Protein AF-A0A1D6MVD0-F1 (afdb_monomer)

pLDDT: mean 71.08, std 23.35, range [23.56, 97.19]

Foldseek 3Di:
DDDDDDDDDDDDDDDDDDDDPPPDPDDDDPPDPPDDPPPDDDDDDLPFDPLDPDFDDPVNVVQWFDPPDPPPADDDRDPPPPPPPVDDDDDDDDDPDCALVNLLVVLLVVLLPDDDPVQQQDFQFWDPPPHIATQGSVLLNQLQDRRHFRDLSLLQVLQLLLLVVVQVVCPPPDLQAAEATARQVLCVQCVPPDDPVPDDHHDPVVNVRRQDGHPPDDDHSLSHQWYWHWYDDPQWIKTWIDGNVDDIDITITNHSLVSSQCVNCPRPPDRRDDDGSNVSSSVSSLSRLPPPPGPSVVVPDPVSVVSSVVSVPHD

Mean predicted aligned error: 14.44 Å

Organism: Zea mays (NCBI:txid4577)

Secondary structure (DSSP, 8-state):
--------------------S------------S------PPP---------SS---HHHHHHHB-TT--TTS------S----TTT------SS-PPPHHHHHHHHHHHHHH---HHHHH-EEEEE-SSS-EEEEHHHHHHHH-TT-PPPHHHHHHHHHHHHHHHHHHGGGS-GGGPEEE--THHHHHTTTTS-GGG--PPPHHHHHHHHSPPTT----GGG-SEEEEEEEETTEEEEEEEETTTEEEEEEESSHHHHHHHHHHTTSSSPP----HHHHHHHHHHHHHH-TT-TTGGGS-HHHHHHHHHHHH--

Sequence (315 aa):
MNKRKGCLLYKYEKEVDTGSPSDVQILDSPTNPKKRKLLCAPDDSEVLMEDDDGPITQADLERWFVHDWNKGTPIKVSVDECINNFLMSGLSTKDMPVTKANLIDVLCDYIMAIQDNMTLQMTWVRSFNPFKIEISVKDLQNILRINLDMTLKCFDMAVRLLANKDSRMSKGEKIKDIKHYMDMHFWRMVGFGKLPKYHEDPTTEELAKTLDCWPSMNYYITGCKYVLMPWKLNECYTLFVIDHVGQTLFYRVNTNYLVLQAMVMWGNGRRMEFVRAKILRINFLIDLLSYEDNPCRYAIPANIQQRLINISTKE

Radius of gyration: 23.6 Å; Cα contacts (8 Å, |Δi|>4): 322; chains: 1; bounding box: 68×61×76 Å

Structure (mmCIF, N/CA/C/O backbone):
data_AF-A0A1D6MVD0-F1
#
_entry.id   AF-A0A1D6MVD0-F1
#
loop_
_atom_site.group_PDB
_atom_site.id
_atom_site.type_symbol
_atom_site.label_atom_id
_atom_site.label_alt_id
_atom_site.label_comp_id
_atom_site.label_asym_id
_atom_site.label_entity_id
_atom_site.label_seq_id
_atom_site.pdbx_PDB_ins_code
_atom_site.Cartn_x
_atom_site.Cartn_y
_atom_site.Cartn_z
_atom_site.occupancy
_atom_site.B_iso_or_equiv
_atom_site.auth_seq_id
_atom_site.auth_comp_id
_atom_site.auth_asym_id
_atom_site.auth_atom_id
_atom_site.pdbx_PDB_model_num
ATOM 1 N N . MET A 1 1 ? -44.431 29.857 19.385 1.00 29.80 1 MET A N 1
ATOM 2 C CA . MET A 1 1 ? -43.512 29.947 18.229 1.00 29.80 1 MET A CA 1
ATOM 3 C C . MET A 1 1 ? -42.219 30.637 18.650 1.00 29.80 1 MET A C 1
ATOM 5 O O . MET A 1 1 ? -42.284 31.672 19.291 1.00 29.80 1 MET A O 1
ATOM 9 N N . ASN A 1 2 ? -41.093 30.024 18.273 1.00 31.02 2 ASN A N 1
ATOM 10 C CA . ASN A 1 2 ? -39.707 30.515 18.193 1.00 31.02 2 ASN A CA 1
ATOM 11 C C . ASN A 1 2 ? -38.903 30.875 19.459 1.00 31.02 2 ASN A C 1
ATOM 13 O O . ASN A 1 2 ? -38.877 32.002 19.940 1.00 31.02 2 ASN A O 1
ATOM 17 N N . LYS A 1 3 ? -38.089 29.884 19.860 1.00 30.31 3 LYS A N 1
ATOM 18 C CA . LYS A 1 3 ? -36.801 30.015 20.554 1.00 30.31 3 LYS A CA 1
ATOM 19 C C . LYS A 1 3 ? -35.738 30.588 19.598 1.00 30.31 3 LYS A C 1
ATOM 21 O O . LYS A 1 3 ? -35.485 29.982 18.561 1.00 30.31 3 LYS A O 1
ATOM 26 N N . ARG A 1 4 ? -35.052 31.666 19.992 1.00 32.84 4 ARG A N 1
ATOM 27 C CA . ARG A 1 4 ? -33.649 31.967 19.632 1.00 32.84 4 ARG A CA 1
ATOM 28 C C . ARG A 1 4 ? -32.995 32.718 20.802 1.00 32.84 4 ARG A C 1
ATOM 30 O O . ARG A 1 4 ? -33.240 33.898 20.998 1.00 32.84 4 ARG A O 1
ATOM 37 N N . LYS A 1 5 ? -32.177 32.013 21.585 1.00 33.44 5 LYS A N 1
ATOM 38 C CA . LYS A 1 5 ? -31.068 32.559 22.388 1.00 33.44 5 LYS A CA 1
ATOM 39 C C . LYS A 1 5 ? -29.844 31.816 21.841 1.00 33.44 5 LYS A C 1
ATOM 41 O O . LYS A 1 5 ? -29.901 30.599 21.740 1.00 33.44 5 LYS A O 1
ATOM 46 N N . GLY A 1 6 ? -28.828 32.456 21.277 1.00 26.88 6 GLY A N 1
ATOM 47 C CA . GLY A 1 6 ? -28.101 33.596 21.820 1.00 26.88 6 GLY A CA 1
ATOM 48 C C . GLY A 1 6 ? -26.758 33.037 22.282 1.00 26.88 6 GLY A C 1
ATOM 49 O O . GLY A 1 6 ? -26.674 32.493 23.375 1.00 26.88 6 GLY A O 1
ATOM 50 N N . CYS A 1 7 ? -25.779 33.066 21.377 1.00 24.41 7 CYS A N 1
ATOM 51 C CA . CYS A 1 7 ? -24.401 32.627 21.583 1.00 24.41 7 CYS A CA 1
ATOM 52 C C . CYS A 1 7 ? -23.773 33.395 22.757 1.00 24.41 7 CYS A C 1
ATOM 54 O O . CYS A 1 7 ? -23.908 34.618 22.811 1.00 24.41 7 CYS A O 1
ATOM 56 N N . LEU A 1 8 ? -23.086 32.701 23.669 1.00 27.66 8 LEU A N 1
ATOM 57 C CA . LEU A 1 8 ? -22.295 33.322 24.731 1.00 27.66 8 LEU A CA 1
ATOM 58 C C . LEU A 1 8 ? -20.824 32.931 24.572 1.00 27.66 8 LEU A C 1
ATOM 60 O O . LEU A 1 8 ? -20.406 31.832 24.919 1.00 27.66 8 LEU A O 1
ATOM 64 N N . LEU A 1 9 ? -20.072 33.886 24.025 1.00 28.50 9 LEU A N 1
ATOM 65 C CA . LEU A 1 9 ? -18.629 34.053 24.165 1.00 28.50 9 LEU A CA 1
ATOM 66 C C . LEU A 1 9 ? -18.301 34.411 25.619 1.00 28.50 9 LEU A C 1
ATOM 68 O O . LEU A 1 9 ? -18.734 35.462 26.075 1.00 28.50 9 LEU A O 1
ATOM 72 N N . TYR A 1 10 ? -17.497 33.603 26.304 1.00 25.45 10 TYR A N 1
ATOM 73 C CA . TYR A 1 10 ? -16.760 33.969 27.523 1.00 25.45 10 TYR A CA 1
ATOM 74 C C . TYR A 1 10 ? -15.573 33.009 27.655 1.00 25.45 10 TYR A C 1
ATOM 76 O O . TYR A 1 10 ? -15.738 31.825 27.392 1.00 25.45 10 TYR A O 1
ATOM 84 N N . LYS A 1 11 ? -14.373 33.365 28.107 1.00 26.64 11 LYS A N 1
ATOM 85 C CA . LYS A 1 11 ? -13.559 34.590 28.178 1.00 26.64 11 LYS A CA 1
ATOM 86 C C . LYS A 1 11 ? -12.187 34.032 28.594 1.00 26.64 11 LYS A C 1
ATOM 88 O O . LYS A 1 11 ? -12.133 33.212 29.505 1.00 26.64 11 LYS A O 1
ATOM 93 N N . TYR A 1 12 ? -11.106 34.443 27.940 1.00 25.47 12 TYR A N 1
ATOM 94 C CA . TYR A 1 12 ? -9.756 34.199 28.449 1.00 25.47 12 TYR A CA 1
ATOM 95 C C . TYR A 1 12 ? -9.470 35.237 29.536 1.00 25.47 12 TYR A C 1
ATOM 97 O O . TYR A 1 12 ? -9.388 36.419 29.215 1.00 25.47 12 TYR A O 1
ATOM 105 N N . GLU A 1 13 ? -9.277 34.802 30.777 1.00 27.59 13 GLU A N 1
ATOM 106 C CA . GLU A 1 13 ? -8.482 35.525 31.772 1.00 27.59 13 GLU A CA 1
ATOM 107 C C . GLU A 1 13 ? -7.507 34.525 32.404 1.00 27.59 13 GLU A C 1
ATOM 109 O O . GLU A 1 13 ? -7.874 33.411 32.773 1.00 27.59 13 GLU A O 1
ATOM 114 N N . LYS A 1 14 ? -6.229 34.911 32.391 1.00 31.97 14 LYS A N 1
ATOM 115 C CA . LYS A 1 14 ? -5.096 34.188 32.966 1.00 31.97 14 LYS A CA 1
ATOM 116 C C . LYS A 1 14 ? -5.227 34.168 34.484 1.00 31.97 14 LYS A C 1
ATOM 118 O O . LYS A 1 14 ? -5.428 35.229 35.055 1.00 31.97 14 LYS A O 1
ATOM 123 N N . GLU A 1 15 ? -4.883 33.045 35.100 1.00 28.17 15 GLU A N 1
ATOM 124 C CA . GLU A 1 15 ? -3.928 33.043 36.208 1.00 28.17 15 GLU A CA 1
ATOM 125 C C . GLU A 1 15 ? -3.222 31.685 36.278 1.00 28.17 15 GLU A C 1
ATOM 127 O O . GLU A 1 15 ? -3.797 30.634 36.002 1.00 28.17 15 GLU A O 1
ATOM 132 N N . VAL A 1 16 ? -1.914 31.764 36.497 1.00 33.59 16 VAL A N 1
ATOM 133 C CA . VAL A 1 16 ? -0.969 30.656 36.554 1.00 33.59 16 VAL A CA 1
ATOM 134 C C . VAL A 1 16 ? -1.148 29.977 37.901 1.00 33.59 16 VAL A C 1
ATOM 136 O O . VAL A 1 16 ? -0.922 30.622 38.918 1.00 33.59 16 VAL A O 1
ATOM 139 N N . ASP A 1 17 ? -1.471 28.687 37.899 1.00 27.22 17 ASP A N 1
ATOM 140 C CA . ASP A 1 17 ? -1.159 27.832 39.035 1.00 27.22 17 ASP A CA 1
ATOM 141 C C . ASP A 1 17 ? -0.574 26.511 38.529 1.00 27.22 17 ASP A C 1
ATOM 143 O O . ASP A 1 17 ? -1.161 25.774 37.732 1.00 27.22 17 ASP A O 1
ATOM 147 N N . THR A 1 18 ? 0.669 26.280 38.923 1.00 41.28 18 THR A N 1
ATOM 148 C CA . THR A 1 18 ? 1.464 25.084 38.662 1.00 41.28 18 THR A CA 1
ATOM 149 C C . THR A 1 18 ? 0.867 23.900 39.423 1.00 41.28 18 THR A C 1
ATOM 151 O O . THR A 1 18 ? 1.204 23.670 40.581 1.00 41.28 18 THR A O 1
ATOM 154 N N . GLY A 1 19 ? -0.026 23.152 38.767 1.00 26.67 19 GLY A N 1
ATOM 155 C CA . GLY A 1 19 ? -0.637 21.920 39.273 1.00 26.67 19 GLY A CA 1
ATOM 156 C C . GLY A 1 19 ? -0.072 20.658 38.605 1.00 26.67 19 GLY A C 1
ATOM 157 O O . GLY A 1 19 ? 0.014 20.574 37.385 1.00 26.67 19 GLY A O 1
ATOM 158 N N . SER A 1 20 ? 0.329 19.701 39.440 1.00 30.06 20 SER A N 1
ATOM 159 C CA . SER A 1 20 ? 0.955 18.394 39.168 1.00 30.06 20 SER A CA 1
ATOM 160 C C . SER A 1 20 ? 0.318 17.546 38.034 1.00 30.06 20 SER A C 1
ATOM 162 O O . SER A 1 20 ? -0.902 17.556 37.890 1.00 30.06 20 SER A O 1
ATOM 164 N N . PRO A 1 21 ? 1.091 16.731 37.277 1.00 31.73 21 PRO A N 1
ATOM 165 C CA . PRO A 1 21 ? 0.606 15.911 36.152 1.00 31.73 21 PRO A CA 1
ATOM 166 C C . PRO A 1 21 ? -0.120 14.612 36.580 1.00 31.73 21 PRO A C 1
ATOM 168 O O . PRO A 1 21 ? 0.102 13.551 36.001 1.00 31.73 21 PRO A O 1
ATOM 171 N N . SER A 1 22 ? -0.971 14.666 37.608 1.00 33.22 22 SER A N 1
ATOM 172 C CA . SER A 1 22 ? -1.490 13.467 38.291 1.00 33.22 22 SER A CA 1
ATOM 173 C C . SER A 1 22 ? -2.890 12.994 37.870 1.00 33.22 22 SER A C 1
ATOM 175 O O . SER A 1 22 ? -3.317 11.946 38.342 1.00 33.22 22 SER A O 1
ATOM 177 N N . ASP A 1 23 ? -3.610 13.695 36.990 1.00 29.42 23 ASP A N 1
ATOM 178 C CA . ASP A 1 23 ? -5.049 13.434 36.779 1.00 29.42 23 ASP A CA 1
ATOM 179 C C . ASP A 1 23 ? -5.387 12.669 35.485 1.00 29.42 23 ASP A C 1
ATOM 181 O O . ASP A 1 23 ? -6.414 12.904 34.846 1.00 29.42 23 ASP A O 1
ATOM 185 N N . VAL A 1 24 ? -4.556 11.692 35.108 1.00 29.20 24 VAL A N 1
ATOM 186 C CA . VAL A 1 24 ? -4.979 10.615 34.197 1.00 29.20 24 VAL A CA 1
ATOM 187 C C . VAL A 1 24 ? -5.431 9.437 35.054 1.00 29.20 24 VAL A C 1
ATOM 189 O O . VAL A 1 24 ? -4.612 8.657 35.536 1.00 29.20 24 VAL A O 1
ATOM 192 N N . GLN A 1 25 ? -6.744 9.291 35.253 1.00 27.09 25 GLN A N 1
ATOM 193 C CA . GLN A 1 25 ? -7.298 8.057 35.813 1.00 27.09 25 GLN A CA 1
ATOM 194 C C . GLN A 1 25 ? -7.075 6.915 34.815 1.00 27.09 25 GLN A C 1
ATOM 196 O O . GLN A 1 25 ? -7.804 6.763 33.835 1.00 27.09 25 GLN A O 1
ATOM 201 N N . ILE A 1 26 ? -6.046 6.110 35.073 1.00 27.69 26 ILE A N 1
ATOM 202 C CA . ILE A 1 26 ? -5.892 4.779 34.493 1.00 27.69 26 ILE A CA 1
ATOM 203 C C . ILE A 1 26 ? -7.042 3.937 35.056 1.00 27.69 26 ILE A C 1
ATOM 205 O O . ILE A 1 26 ? -7.116 3.695 36.257 1.00 27.69 26 ILE A O 1
ATOM 209 N N . LEU A 1 27 ? -7.974 3.532 34.194 1.00 27.55 27 LEU A N 1
ATOM 210 C CA . LEU A 1 27 ? -8.988 2.540 34.542 1.00 27.55 27 LEU A CA 1
ATOM 211 C C . LEU A 1 27 ? -8.275 1.225 34.875 1.00 27.55 27 LEU A C 1
ATOM 213 O O . LEU A 1 27 ? -7.692 0.591 33.993 1.00 27.55 27 LEU A O 1
ATOM 217 N N . ASP A 1 28 ? -8.319 0.834 36.148 1.00 25.67 28 ASP A N 1
ATOM 218 C CA . ASP A 1 28 ? -7.776 -0.435 36.622 1.00 25.67 28 ASP A CA 1
ATOM 219 C C . ASP A 1 28 ? -8.354 -1.607 35.817 1.00 25.67 28 ASP A C 1
ATOM 221 O O . ASP A 1 28 ? -9.566 -1.757 35.628 1.00 25.67 28 ASP A O 1
ATOM 225 N N . SER A 1 29 ? -7.450 -2.458 35.335 1.00 29.30 29 SER A N 1
ATOM 226 C CA . SER A 1 29 ? -7.795 -3.687 34.625 1.00 29.30 29 SER A CA 1
ATOM 227 C C . SER A 1 29 ? -8.604 -4.616 35.542 1.00 29.30 29 SER A C 1
ATOM 229 O O . SER A 1 29 ? -8.197 -4.833 36.683 1.00 29.30 29 SER A O 1
ATOM 231 N N . PRO A 1 30 ? -9.712 -5.232 35.089 1.00 30.69 30 PRO A N 1
ATOM 232 C CA . PRO A 1 30 ? -10.468 -6.147 35.935 1.00 30.69 30 PRO A CA 1
ATOM 233 C C . PRO A 1 30 ? -9.636 -7.396 36.281 1.00 30.69 30 PRO A C 1
ATOM 235 O O . PRO A 1 30 ? -9.306 -8.218 35.424 1.00 30.69 30 PRO A O 1
ATOM 238 N N . THR A 1 31 ? -9.333 -7.536 37.572 1.00 34.09 31 THR A N 1
ATOM 239 C CA . THR A 1 31 ? -8.527 -8.578 38.233 1.00 34.09 31 THR A CA 1
ATOM 240 C C . THR A 1 31 ? -9.192 -9.960 38.239 1.00 34.09 31 THR A C 1
ATOM 242 O O . THR A 1 31 ? -9.443 -10.538 39.296 1.00 34.09 31 THR A O 1
ATOM 245 N N . ASN A 1 32 ? -9.500 -10.542 37.076 1.00 29.77 32 ASN A N 1
ATOM 246 C CA . ASN A 1 32 ? -9.991 -11.923 37.035 1.00 29.77 32 ASN A CA 1
ATOM 247 C C . ASN A 1 32 ? -9.306 -12.769 35.943 1.00 29.77 32 ASN A C 1
ATOM 249 O O . ASN A 1 32 ? -9.728 -12.751 34.786 1.00 29.77 32 ASN A O 1
ATOM 253 N N . PRO A 1 33 ? -8.269 -13.563 36.282 1.00 33.28 33 PRO A N 1
ATOM 254 C CA . PRO A 1 33 ? -7.468 -14.316 35.312 1.00 33.28 33 PRO A CA 1
ATOM 255 C C . PRO A 1 33 ? -8.128 -15.628 34.843 1.00 33.28 33 PRO A C 1
ATOM 257 O O . PRO A 1 33 ? -7.471 -16.490 34.263 1.00 33.28 33 PRO A O 1
ATOM 260 N N . LYS A 1 34 ? -9.433 -15.825 35.065 1.00 34.31 34 LYS A N 1
ATOM 261 C CA . LYS A 1 34 ? -10.142 -17.061 34.701 1.00 34.31 34 LYS A CA 1
ATOM 262 C C . LYS A 1 34 ? -11.285 -16.783 33.729 1.00 34.31 34 LYS A C 1
ATOM 264 O O . LYS A 1 34 ? -12.432 -16.716 34.152 1.00 34.31 34 LYS A O 1
ATOM 269 N N . LYS A 1 35 ? -10.947 -16.643 32.438 1.00 34.72 35 LYS A N 1
ATOM 270 C CA . LYS A 1 35 ? -11.730 -17.031 31.231 1.00 34.72 35 LYS A CA 1
ATOM 271 C C . LYS A 1 35 ? -11.255 -16.258 29.986 1.00 34.72 35 LYS A C 1
ATOM 273 O O . LYS A 1 35 ? -11.984 -15.459 29.416 1.00 34.72 35 LYS A O 1
ATOM 278 N N . ARG A 1 36 ? -10.048 -16.552 29.505 1.00 30.81 36 ARG A N 1
ATOM 279 C CA . ARG A 1 36 ? -9.728 -16.472 28.069 1.00 30.81 36 ARG A CA 1
ATOM 280 C C . ARG A 1 36 ? -8.873 -17.681 27.720 1.00 30.81 36 ARG A C 1
ATOM 282 O O . ARG A 1 36 ? -7.652 -17.618 27.701 1.00 30.81 36 ARG A O 1
ATOM 289 N N . LYS A 1 37 ? -9.533 -18.819 27.493 1.00 25.66 37 LYS A N 1
ATOM 290 C CA . LYS A 1 37 ? -8.936 -19.877 26.677 1.00 25.66 37 LYS A CA 1
ATOM 291 C C . LYS A 1 37 ? -8.982 -19.339 25.248 1.00 25.66 37 LYS A C 1
ATOM 293 O O . LYS A 1 37 ? -10.026 -19.405 24.608 1.00 25.66 37 LYS A O 1
ATOM 298 N N . LEU A 1 38 ? -7.894 -18.713 24.803 1.00 28.34 38 LEU A N 1
ATOM 299 C CA . LEU A 1 38 ? -7.651 -18.522 23.380 1.00 28.34 38 LEU A CA 1
ATOM 300 C C . LEU A 1 38 ? -7.488 -19.940 22.823 1.00 28.34 38 LEU A C 1
ATOM 302 O O . LEU A 1 38 ? -6.537 -20.636 23.174 1.00 28.34 38 LEU A O 1
ATOM 306 N N . LEU A 1 39 ? -8.488 -20.425 22.091 1.00 23.56 39 LEU A N 1
ATOM 307 C CA . LEU A 1 39 ? -8.375 -21.688 21.373 1.00 23.56 39 LEU A CA 1
ATOM 308 C C . LEU A 1 39 ? -7.327 -21.471 20.280 1.00 23.56 39 LEU A C 1
ATOM 310 O O . LEU A 1 39 ? -7.611 -20.849 19.261 1.00 23.56 39 LEU A O 1
ATOM 314 N N . CYS A 1 40 ? -6.103 -21.936 20.527 1.00 26.89 40 CYS A N 1
ATOM 315 C CA . CYS A 1 40 ? -5.132 -22.160 19.468 1.00 26.89 40 CYS A CA 1
ATOM 316 C C . CYS A 1 40 ? -5.733 -23.208 18.524 1.00 26.89 40 CYS A C 1
ATOM 318 O O . CYS A 1 40 ? -5.904 -24.363 18.918 1.00 26.89 40 CYS A O 1
ATOM 320 N N . ALA A 1 41 ? -6.103 -22.793 17.314 1.00 26.19 41 ALA A N 1
ATOM 321 C CA . ALA A 1 41 ? -6.272 -23.725 16.208 1.00 26.19 41 ALA A CA 1
ATOM 322 C C . ALA A 1 41 ? -4.871 -24.160 15.728 1.00 26.19 41 ALA A C 1
ATOM 324 O O . ALA A 1 41 ? -3.948 -23.345 15.827 1.00 26.19 41 ALA A O 1
ATOM 325 N N . PRO A 1 42 ? -4.679 -25.411 15.274 1.00 29.30 42 PRO A N 1
ATOM 326 C CA . PRO A 1 42 ? -3.380 -25.877 14.805 1.00 29.30 42 PRO A CA 1
ATOM 327 C C . PRO A 1 42 ? -2.958 -25.159 13.520 1.00 29.30 42 PRO A C 1
ATOM 329 O O . PRO A 1 42 ? -3.799 -24.844 12.678 1.00 29.30 42 PRO A O 1
ATOM 332 N N . ASP A 1 43 ? -1.649 -24.937 13.435 1.00 39.75 43 ASP A N 1
ATOM 333 C CA . ASP A 1 43 ? -0.882 -24.513 12.265 1.00 39.75 43 ASP A CA 1
ATOM 334 C C . ASP A 1 43 ? -0.984 -25.525 11.107 1.00 39.75 43 ASP A C 1
ATOM 336 O O . ASP A 1 43 ? -1.380 -26.673 11.313 1.00 39.75 43 ASP A O 1
ATOM 340 N N . ASP A 1 44 ? -0.550 -25.075 9.928 1.00 30.50 44 ASP A N 1
ATOM 341 C CA . ASP A 1 44 ? -0.363 -25.814 8.666 1.00 30.50 44 ASP A CA 1
ATOM 342 C C . ASP A 1 44 ? -1.518 -25.726 7.656 1.00 30.50 44 ASP A C 1
ATOM 344 O O . ASP A 1 44 ? -2.066 -26.716 7.169 1.00 30.50 44 ASP A O 1
ATOM 348 N N . SER A 1 45 ? -1.818 -24.503 7.223 1.00 32.16 45 SER A N 1
ATOM 349 C CA . SER A 1 45 ? -2.225 -24.296 5.834 1.00 32.16 45 SER A CA 1
ATOM 350 C C . SER A 1 45 ? -1.515 -23.062 5.295 1.00 32.16 45 SER A C 1
ATOM 352 O O . SER A 1 45 ? -2.003 -21.941 5.435 1.00 32.16 45 SER A O 1
ATOM 354 N N . GLU A 1 46 ? -0.346 -23.258 4.688 1.00 35.03 46 GLU A N 1
ATOM 355 C CA . GLU A 1 46 ? 0.200 -22.274 3.759 1.00 35.03 46 GLU A CA 1
ATOM 356 C C . GLU A 1 46 ? -0.780 -22.222 2.576 1.00 35.03 46 GLU A C 1
ATOM 358 O O . GLU A 1 46 ? -0.752 -23.057 1.671 1.00 35.03 46 GLU A O 1
ATOM 363 N N . VAL A 1 47 ? -1.765 -21.320 2.654 1.00 38.41 47 VAL A N 1
ATOM 364 C CA . VAL A 1 47 ? -2.769 -21.141 1.602 1.00 38.41 47 VAL A CA 1
ATOM 365 C C . VAL A 1 47 ? -2.075 -20.425 0.451 1.00 38.41 47 VAL A C 1
ATOM 367 O O . VAL A 1 47 ? -2.066 -19.199 0.364 1.00 38.41 47 VAL A O 1
ATOM 370 N N . LEU A 1 48 ? -1.445 -21.210 -0.420 1.00 38.03 48 LEU A N 1
ATOM 371 C CA . LEU A 1 48 ? -0.910 -20.724 -1.680 1.00 38.03 48 LEU A CA 1
ATOM 372 C C . LEU A 1 48 ? -2.073 -20.200 -2.522 1.00 38.03 48 LEU A C 1
ATOM 374 O O . LEU A 1 48 ? -3.010 -20.922 -2.867 1.00 38.03 48 LEU A O 1
ATOM 378 N N . MET A 1 49 ? -2.015 -18.910 -2.823 1.00 47.50 49 MET A N 1
ATOM 379 C CA . MET A 1 49 ? -2.937 -18.272 -3.742 1.00 47.50 49 MET A CA 1
ATOM 380 C C . MET A 1 49 ? -2.620 -18.745 -5.161 1.00 47.50 49 MET A C 1
ATOM 382 O O . MET A 1 49 ? -1.667 -18.270 -5.772 1.00 47.50 49 MET A O 1
ATOM 386 N N . GLU A 1 50 ? -3.423 -19.657 -5.702 1.00 49.00 50 GLU A N 1
ATOM 387 C CA . GLU A 1 50 ? -3.500 -19.835 -7.151 1.00 49.00 50 GLU A CA 1
ATOM 388 C C . GLU A 1 50 ? -4.262 -18.634 -7.718 1.00 49.00 50 GLU A C 1
ATOM 390 O O . GLU A 1 50 ? -5.490 -18.562 -7.671 1.00 49.00 50 GLU A O 1
ATOM 395 N N . ASP A 1 51 ? -3.520 -17.629 -8.180 1.00 56.38 51 ASP A N 1
ATOM 396 C CA . ASP A 1 51 ? -4.087 -16.468 -8.862 1.00 56.38 51 ASP A CA 1
ATOM 397 C C . ASP A 1 51 ? -4.391 -16.841 -10.320 1.00 56.38 51 ASP A C 1
ATOM 399 O O . ASP A 1 51 ? -3.666 -16.465 -11.240 1.00 56.38 51 ASP A O 1
ATOM 403 N N . ASP A 1 52 ? -5.416 -17.677 -10.508 1.00 61.12 52 ASP A N 1
ATOM 404 C CA . ASP A 1 52 ? -5.962 -17.997 -11.830 1.00 61.12 52 ASP A CA 1
ATOM 405 C C . ASP A 1 52 ? -6.578 -16.734 -12.455 1.00 61.12 52 ASP A C 1
ATOM 407 O O . ASP A 1 52 ? -7.168 -15.919 -11.752 1.00 61.12 52 ASP A O 1
ATOM 411 N N . ASP A 1 53 ? -6.474 -16.558 -13.771 1.00 63.44 53 ASP A N 1
ATOM 412 C CA . ASP A 1 53 ? -7.023 -15.397 -14.485 1.00 63.44 53 ASP A CA 1
ATOM 413 C C . ASP A 1 53 ? -8.570 -15.475 -14.641 1.00 63.44 53 ASP A C 1
ATOM 415 O O . ASP A 1 53 ? -9.188 -14.575 -15.209 1.00 63.44 53 ASP A O 1
ATOM 419 N N . GLY A 1 54 ? -9.219 -16.531 -14.125 1.00 67.06 54 GLY A N 1
ATOM 420 C CA . GLY A 1 54 ? -10.674 -16.747 -14.171 1.00 67.06 54 GLY A CA 1
ATOM 421 C C . GLY A 1 54 ? -11.521 -15.799 -13.294 1.00 67.06 54 GLY A C 1
ATOM 422 O O . GLY A 1 54 ? -10.996 -14.947 -12.579 1.00 67.06 54 GLY A O 1
ATOM 423 N N . PRO A 1 55 ? -12.861 -15.916 -13.277 1.00 71.81 55 PRO A N 1
ATOM 424 C CA . PRO A 1 55 ? -13.719 -15.115 -12.394 1.00 71.81 55 PRO A CA 1
ATOM 425 C C . PRO A 1 55 ? -13.516 -15.477 -10.914 1.00 71.81 55 PRO A C 1
ATOM 427 O O . PRO A 1 55 ? -13.189 -16.619 -10.597 1.00 71.81 55 PRO A O 1
ATOM 430 N N . ILE A 1 56 ? -13.712 -14.517 -10.002 1.00 76.19 56 ILE A N 1
ATOM 431 C CA . ILE A 1 56 ? -13.693 -14.790 -8.554 1.00 76.19 56 ILE A CA 1
ATOM 432 C C . ILE A 1 56 ? -14.877 -15.695 -8.225 1.00 76.19 56 ILE A C 1
ATOM 434 O O . ILE A 1 56 ? -16.008 -15.415 -8.613 1.00 76.19 56 ILE A O 1
ATOM 438 N N . THR A 1 57 ? -14.623 -16.774 -7.500 1.00 78.62 57 THR A N 1
ATOM 439 C CA . THR A 1 57 ? -15.624 -17.769 -7.116 1.00 78.62 57 THR A CA 1
ATOM 440 C C . THR A 1 57 ? -16.007 -17.642 -5.640 1.00 78.62 57 THR A C 1
ATOM 442 O O . THR A 1 57 ? -15.334 -16.989 -4.843 1.00 78.62 57 THR A O 1
ATOM 445 N N . GLN A 1 58 ? -17.093 -18.304 -5.232 1.00 72.00 58 GLN A N 1
ATOM 446 C CA . GLN A 1 58 ? -17.467 -18.397 -3.815 1.00 72.00 58 GLN A CA 1
ATOM 447 C C . GLN A 1 58 ? -16.386 -19.108 -2.976 1.00 72.00 58 GLN A C 1
ATOM 449 O O . GLN A 1 58 ? -16.165 -18.735 -1.826 1.00 72.00 58 GLN A O 1
ATOM 454 N N . ALA A 1 59 ? -15.681 -20.083 -3.559 1.00 77.31 59 ALA A N 1
ATOM 455 C CA . ALA A 1 59 ? -14.576 -20.775 -2.901 1.00 77.31 59 ALA A CA 1
ATOM 456 C C . ALA A 1 59 ? -13.388 -19.835 -2.636 1.00 77.31 59 ALA A C 1
ATOM 458 O O . ALA A 1 59 ? -12.747 -19.943 -1.592 1.00 77.31 59 ALA A O 1
ATOM 459 N N . ASP A 1 60 ? -13.131 -18.877 -3.533 1.00 76.94 60 ASP A N 1
ATOM 460 C CA . ASP A 1 60 ? -12.109 -17.848 -3.315 1.00 76.94 60 ASP A CA 1
ATOM 461 C C . ASP A 1 60 ? -12.460 -16.976 -2.108 1.00 76.94 60 ASP A C 1
ATOM 463 O O . ASP A 1 60 ? -11.612 -16.739 -1.252 1.00 76.94 60 ASP A O 1
ATOM 467 N N . LEU A 1 61 ? -13.728 -16.570 -1.969 1.00 74.69 61 LEU A N 1
ATOM 468 C CA . LEU A 1 61 ? -14.181 -15.808 -0.801 1.00 74.69 61 LEU A CA 1
ATOM 469 C C . LEU A 1 61 ? -14.019 -16.601 0.503 1.00 74.69 61 LEU A C 1
ATOM 471 O O . LEU A 1 61 ? -13.534 -16.062 1.495 1.00 74.69 61 LEU A O 1
ATOM 475 N N . GLU A 1 62 ? -14.388 -17.880 0.516 1.00 74.88 62 GLU A N 1
ATOM 476 C CA . GLU A 1 62 ? -14.218 -18.743 1.694 1.00 74.88 62 GLU A CA 1
ATOM 477 C C . GLU A 1 62 ? -12.743 -18.952 2.058 1.00 74.88 62 GLU A C 1
ATOM 479 O O . GLU A 1 62 ? -12.411 -19.034 3.239 1.00 74.88 62 GLU A O 1
ATOM 484 N N . ARG A 1 63 ? -11.842 -18.965 1.067 1.00 76.56 63 ARG A N 1
ATOM 485 C CA . ARG A 1 63 ? -10.388 -18.960 1.289 1.00 76.56 63 ARG A CA 1
ATOM 486 C C . ARG A 1 63 ? -9.859 -17.609 1.756 1.00 76.56 63 ARG A C 1
ATOM 488 O O . ARG A 1 63 ? -8.810 -17.568 2.386 1.00 76.56 63 ARG A O 1
ATOM 495 N N . TRP A 1 64 ? -10.514 -16.503 1.424 1.00 78.56 64 TRP A N 1
ATOM 496 C CA . TRP A 1 64 ? -10.047 -15.155 1.759 1.00 78.56 64 TRP A CA 1
ATOM 497 C C . TRP A 1 64 ? -10.421 -14.715 3.167 1.00 78.56 64 TRP A C 1
ATOM 499 O O . TRP A 1 64 ? -9.631 -14.019 3.808 1.00 78.56 64 TRP A O 1
ATOM 509 N N . PHE A 1 65 ? -11.602 -15.111 3.643 1.00 76.88 65 PHE A N 1
ATOM 510 C CA . PHE A 1 65 ? -12.147 -14.695 4.932 1.00 76.88 65 PHE A CA 1
ATOM 511 C C . PHE A 1 65 ? -12.039 -15.805 5.976 1.00 76.88 65 PHE A C 1
ATOM 513 O O . PHE A 1 65 ? -12.529 -16.914 5.785 1.00 76.88 65 PHE A O 1
ATOM 520 N N . VAL A 1 66 ? -11.456 -15.485 7.133 1.00 72.00 66 VAL A N 1
ATOM 521 C CA . VAL A 1 66 ? -11.405 -16.423 8.264 1.00 72.00 66 VAL A CA 1
ATOM 522 C C . VAL A 1 66 ? -12.777 -16.473 8.948 1.00 72.00 66 VAL A C 1
ATOM 524 O O . VAL A 1 66 ? -13.434 -15.443 9.085 1.00 72.00 66 VAL A O 1
ATOM 527 N N . HIS A 1 67 ? -13.198 -17.662 9.402 1.00 53.84 67 HIS A N 1
ATOM 528 C CA . HIS A 1 67 ? -14.550 -18.021 9.876 1.00 53.84 67 HIS A CA 1
ATOM 529 C C . HIS A 1 67 ? -15.215 -17.135 10.964 1.00 53.84 67 HIS A C 1
ATOM 531 O O . HIS A 1 67 ? -16.387 -17.351 11.268 1.00 53.84 67 HIS A O 1
ATOM 537 N N . ASP A 1 68 ? -14.540 -16.112 11.498 1.00 50.91 68 ASP A N 1
ATOM 538 C CA . ASP A 1 68 ? -15.073 -15.141 12.474 1.00 50.91 68 ASP A CA 1
ATOM 539 C C . ASP A 1 68 ? -15.781 -13.927 11.830 1.00 50.91 68 ASP A C 1
ATOM 541 O O . ASP A 1 68 ? -15.988 -12.891 12.465 1.00 50.91 68 ASP A O 1
ATOM 545 N N . TRP A 1 69 ? -16.172 -14.026 10.557 1.00 51.72 69 TRP A N 1
ATOM 546 C CA . TRP A 1 69 ? -16.941 -12.981 9.882 1.00 51.72 69 TRP A CA 1
ATOM 547 C C . TRP A 1 69 ? -18.314 -12.756 10.539 1.00 51.72 69 TRP A C 1
ATOM 549 O O . TRP A 1 69 ? -19.142 -13.669 10.627 1.00 51.72 69 TRP A O 1
ATOM 559 N N . ASN A 1 70 ? -18.614 -11.507 10.914 1.00 44.66 70 ASN A N 1
ATOM 560 C CA . ASN A 1 70 ? -19.972 -11.100 11.274 1.00 44.66 70 ASN A CA 1
ATOM 561 C C . ASN A 1 70 ? -20.881 -11.222 10.038 1.00 44.66 70 ASN A C 1
ATOM 563 O O . ASN A 1 70 ? -20.896 -10.348 9.175 1.00 44.66 70 ASN A O 1
ATOM 567 N N . LYS A 1 71 ? -21.689 -12.291 9.983 1.00 44.41 71 LYS A N 1
ATOM 568 C CA . LYS A 1 71 ? -22.637 -12.663 8.904 1.00 44.41 71 LYS A CA 1
ATOM 569 C C . LYS A 1 71 ? -23.695 -11.603 8.522 1.00 44.41 71 LYS A C 1
ATOM 571 O O . LYS A 1 71 ? -24.586 -11.897 7.732 1.00 44.41 71 LYS A O 1
ATOM 576 N N . GLY A 1 72 ? -23.635 -10.391 9.075 1.00 41.56 72 GLY A N 1
ATOM 577 C CA . GLY A 1 72 ? -24.601 -9.313 8.848 1.00 41.56 72 GLY A CA 1
ATOM 578 C C . GLY A 1 72 ? -24.403 -8.514 7.554 1.00 41.56 72 GLY A C 1
ATOM 579 O O . GLY A 1 72 ? -25.342 -7.850 7.123 1.00 41.56 72 GLY A O 1
ATOM 580 N N . THR A 1 73 ? -23.231 -8.582 6.913 1.00 46.72 73 THR A N 1
ATOM 581 C CA . THR A 1 73 ? -22.955 -7.831 5.674 1.00 46.72 73 THR A CA 1
ATOM 582 C C . THR A 1 73 ? -23.017 -8.768 4.459 1.00 46.72 73 THR A C 1
ATOM 584 O O . THR A 1 73 ? -22.185 -9.674 4.367 1.00 46.72 73 THR A O 1
ATOM 587 N N . PRO A 1 74 ? -23.966 -8.595 3.516 1.00 37.53 74 PRO A N 1
ATOM 588 C CA . PRO A 1 74 ? -24.073 -9.467 2.347 1.00 37.53 74 PRO A CA 1
ATOM 589 C C . PRO A 1 74 ? -22.921 -9.214 1.362 1.00 37.53 74 PRO A C 1
ATOM 591 O O . PRO A 1 74 ? -22.900 -8.185 0.683 1.00 37.53 74 PRO A O 1
ATOM 594 N N . ILE A 1 75 ? -21.986 -10.162 1.264 1.00 45.56 75 ILE A N 1
ATOM 595 C CA . ILE A 1 75 ? -21.017 -10.253 0.163 1.00 45.56 75 ILE A CA 1
ATOM 596 C C . ILE A 1 75 ? -21.718 -10.973 -0.996 1.00 45.56 75 ILE A C 1
ATOM 598 O O . ILE A 1 75 ? -22.361 -12.001 -0.786 1.00 45.56 75 ILE A O 1
ATOM 602 N N . LYS A 1 76 ? -21.628 -10.440 -2.216 1.00 44.44 76 LYS A N 1
ATOM 603 C CA . LYS A 1 76 ? -22.066 -11.139 -3.430 1.00 44.44 76 LYS A CA 1
ATOM 604 C C . LYS A 1 76 ? -20.890 -11.193 -4.396 1.00 44.44 76 LYS A C 1
ATOM 606 O O . LYS A 1 76 ? -20.258 -10.170 -4.634 1.00 44.44 76 LYS A O 1
ATOM 611 N N . VAL A 1 77 ? -20.626 -12.377 -4.937 1.00 37.06 77 VAL A N 1
ATOM 612 C CA . VAL A 1 77 ? -19.708 -12.576 -6.060 1.00 37.06 77 VAL A CA 1
ATOM 613 C C . VAL A 1 77 ? -20.341 -11.929 -7.292 1.00 37.06 77 VAL A C 1
ATOM 615 O O . VAL A 1 77 ? -21.461 -12.290 -7.665 1.00 37.06 77 VAL A O 1
ATOM 618 N N . SER A 1 78 ? -19.664 -10.951 -7.894 1.00 38.62 78 SER A N 1
ATOM 619 C CA . SER A 1 78 ? -20.046 -10.456 -9.216 1.00 38.62 78 SER A CA 1
ATOM 620 C C . SER A 1 78 ? -19.685 -11.521 -10.246 1.00 38.62 78 SER A C 1
ATOM 622 O O . SER A 1 78 ? -18.513 -11.850 -10.402 1.00 38.62 78 SER A O 1
ATOM 624 N N . VAL A 1 79 ? -20.697 -12.067 -10.919 1.00 35.66 79 VAL A N 1
ATOM 625 C CA . VAL A 1 79 ? -20.532 -12.913 -12.116 1.00 35.66 79 VAL A CA 1
ATOM 626 C C . VAL A 1 79 ? -20.516 -12.046 -13.383 1.00 35.66 79 VAL A C 1
ATOM 628 O O . VAL A 1 79 ? -20.238 -12.545 -14.468 1.00 35.66 79 VAL A O 1
ATOM 631 N N . ASP A 1 80 ? -20.770 -10.741 -13.248 1.00 32.12 80 ASP A N 1
ATOM 632 C CA . ASP A 1 80 ? -20.560 -9.802 -14.338 1.00 32.12 80 ASP A CA 1
ATOM 633 C C . ASP A 1 80 ? -19.061 -9.550 -14.461 1.00 32.12 80 ASP A C 1
ATOM 635 O O . ASP A 1 80 ? -18.409 -9.073 -13.525 1.00 32.12 80 ASP A O 1
ATOM 639 N N . GLU A 1 81 ? -18.546 -9.930 -15.630 1.00 40.69 81 GLU A N 1
ATOM 640 C CA . GLU A 1 81 ? -17.340 -9.416 -16.265 1.00 40.69 81 GLU A CA 1
ATOM 641 C C . GLU A 1 81 ? -17.138 -7.978 -15.787 1.00 40.69 81 GLU A C 1
ATOM 643 O O . GLU A 1 81 ? -17.938 -7.102 -16.113 1.00 40.69 81 GLU A O 1
ATOM 648 N N . CYS A 1 82 ? -16.174 -7.770 -14.880 1.00 34.38 82 CYS A N 1
ATOM 649 C CA . CYS A 1 82 ? -16.019 -6.497 -14.194 1.00 34.38 82 CYS A CA 1
ATOM 650 C C . CYS A 1 82 ? -15.720 -5.449 -15.259 1.00 34.38 82 CYS A C 1
ATOM 652 O O . CYS A 1 82 ? -14.594 -5.326 -15.747 1.00 34.38 82 CYS A O 1
ATOM 654 N N . ILE A 1 83 ? -16.767 -4.734 -15.667 1.00 32.41 83 ILE A N 1
ATOM 655 C CA . ILE A 1 83 ? -16.651 -3.597 -16.548 1.00 32.41 83 ILE A CA 1
ATOM 656 C C . ILE A 1 83 ? -15.775 -2.624 -15.774 1.00 32.41 83 ILE A C 1
ATOM 658 O O . ILE A 1 83 ? -16.189 -2.048 -14.767 1.00 32.41 83 ILE A O 1
ATOM 662 N N . ASN A 1 84 ? -14.538 -2.503 -16.253 1.00 37.94 84 ASN A N 1
ATOM 663 C CA . ASN A 1 84 ? -13.534 -1.517 -15.894 1.00 37.94 84 ASN A CA 1
ATOM 664 C C . ASN A 1 84 ? -14.100 -0.098 -16.069 1.00 37.94 84 ASN A C 1
ATOM 666 O O . ASN A 1 84 ? -13.701 0.647 -16.961 1.00 37.94 84 ASN A O 1
ATOM 670 N N . ASN A 1 85 ? -15.006 0.316 -15.187 1.00 34.03 85 ASN A N 1
ATOM 671 C CA . ASN A 1 85 ? -15.610 1.646 -15.189 1.00 34.03 85 ASN A CA 1
ATOM 672 C C . ASN A 1 85 ? -14.672 2.722 -14.618 1.00 34.03 85 ASN A C 1
ATOM 674 O O . ASN A 1 85 ? -15.106 3.839 -14.348 1.00 34.03 85 ASN A O 1
ATOM 678 N N . PHE A 1 86 ? -13.381 2.412 -14.465 1.00 36.47 86 PHE A N 1
ATOM 679 C CA . PHE A 1 86 ? -12.341 3.426 -14.320 1.00 36.47 86 PHE A CA 1
ATOM 680 C C . PHE A 1 86 ? -11.462 3.581 -15.573 1.00 36.47 86 PHE A C 1
ATOM 682 O O . PHE A 1 86 ? -10.693 4.533 -15.613 1.00 36.47 86 PHE A O 1
ATOM 689 N N . LEU A 1 87 ? -11.561 2.714 -16.599 1.00 36.12 87 LEU A N 1
ATOM 690 C CA . LEU A 1 87 ? -10.658 2.796 -17.762 1.00 36.12 87 LEU A CA 1
ATOM 691 C C . LEU A 1 87 ? -11.172 2.296 -19.126 1.00 36.12 87 LEU A C 1
ATOM 693 O O . LEU A 1 87 ? -10.350 2.128 -20.014 1.00 36.12 87 LEU A O 1
ATOM 697 N N . MET A 1 88 ? -12.467 2.085 -19.383 1.00 32.19 88 MET A N 1
ATOM 698 C CA . MET A 1 88 ? -12.878 1.649 -20.733 1.00 32.19 88 MET A CA 1
ATOM 699 C C . MET A 1 88 ? -14.003 2.494 -21.332 1.00 32.19 88 MET A C 1
ATOM 701 O O . MET A 1 88 ? -15.183 2.204 -21.154 1.00 32.19 88 MET A O 1
ATOM 705 N N . SER A 1 89 ? -13.626 3.486 -22.144 1.00 28.27 89 SER A N 1
ATOM 706 C CA . SER A 1 89 ? -14.471 3.991 -23.229 1.00 28.27 89 SER A CA 1
ATOM 707 C C . SER A 1 89 ? -13.744 3.874 -24.568 1.00 28.27 89 SER A C 1
ATOM 709 O O . SER A 1 89 ? -12.746 4.549 -24.789 1.00 28.27 89 SER A O 1
ATOM 711 N N . GLY A 1 90 ? -14.302 3.067 -25.476 1.00 30.19 90 GLY A N 1
ATOM 712 C CA . GLY A 1 90 ? -14.094 3.205 -26.921 1.00 30.19 90 GLY A CA 1
ATOM 713 C C . GLY A 1 90 ? -13.213 2.148 -27.589 1.00 30.19 90 GLY A C 1
ATOM 714 O O . GLY A 1 90 ? -12.043 2.383 -27.862 1.00 30.19 90 GLY A O 1
ATOM 715 N N . LEU A 1 91 ? -13.810 1.017 -27.975 1.00 34.12 91 LEU A N 1
ATOM 716 C CA . LEU A 1 91 ? -13.303 0.208 -29.087 1.00 34.12 91 LEU A CA 1
ATOM 717 C C . LEU A 1 91 ? -13.468 0.998 -30.396 1.00 34.12 91 LEU A C 1
ATOM 719 O O . LEU A 1 91 ? -14.591 1.326 -30.775 1.00 34.12 91 LEU A O 1
ATOM 723 N N . SER A 1 92 ? -12.372 1.258 -31.112 1.00 32.88 92 SER A N 1
ATOM 724 C CA . SER A 1 92 ? -12.416 1.588 -32.539 1.00 32.88 92 SER A CA 1
ATOM 725 C C . SER A 1 92 ? -11.117 1.184 -33.239 1.00 32.88 92 SER A C 1
ATOM 727 O O . SER A 1 92 ? -10.014 1.396 -32.746 1.00 32.88 92 SER A O 1
ATOM 729 N N . THR A 1 93 ? -11.283 0.529 -34.380 1.00 45.34 93 THR A N 1
ATOM 730 C CA . THR A 1 93 ? -10.280 -0.205 -35.156 1.00 45.34 93 THR A CA 1
ATOM 731 C C . THR A 1 93 ? -9.301 0.703 -35.905 1.00 45.34 93 THR A C 1
ATOM 733 O O . THR A 1 93 ? -9.766 1.552 -36.669 1.00 45.34 93 THR A O 1
ATOM 736 N N . LYS A 1 94 ? -7.991 0.424 -35.808 1.00 42.03 94 LYS A N 1
ATOM 737 C CA . LYS A 1 94 ? -7.000 0.261 -36.907 1.00 42.03 94 LYS A CA 1
ATOM 738 C C . LYS A 1 94 ? -5.568 0.446 -36.380 1.00 42.03 94 LYS A C 1
ATOM 740 O O . LYS A 1 94 ? -5.338 1.308 -35.544 1.00 42.03 94 LYS A O 1
ATOM 745 N N . ASP A 1 95 ? -4.665 -0.392 -36.899 1.00 40.31 95 ASP A N 1
ATOM 746 C CA . ASP A 1 95 ? -3.229 -0.540 -36.594 1.00 40.31 95 ASP A CA 1
ATOM 747 C C . ASP A 1 95 ? -2.930 -0.961 -35.158 1.00 40.31 95 ASP A C 1
ATOM 749 O O . ASP A 1 95 ? -3.096 -0.155 -34.265 1.00 40.31 95 ASP A O 1
ATOM 753 N N . MET A 1 96 ? -2.501 -2.214 -34.929 1.00 44.03 96 MET A N 1
ATOM 754 C CA . MET A 1 96 ? -2.319 -2.820 -33.597 1.00 44.03 96 MET A CA 1
ATOM 755 C C . MET A 1 96 ? -1.460 -1.919 -32.682 1.00 44.03 96 MET A C 1
ATOM 757 O O . MET A 1 96 ? -0.227 -1.992 -32.729 1.00 44.03 96 MET A O 1
ATOM 761 N N . PRO A 1 97 ? -2.072 -1.046 -31.855 1.00 58.62 97 PRO A N 1
ATOM 762 C CA . PRO A 1 97 ? -1.328 -0.094 -31.060 1.00 58.62 97 PRO A CA 1
ATOM 763 C C . PRO A 1 97 ? -0.851 -0.853 -29.831 1.00 58.62 97 PRO A C 1
ATOM 765 O O . PRO A 1 97 ? -1.596 -1.643 -29.251 1.00 58.62 97 PRO A O 1
ATOM 768 N N . VAL A 1 98 ? 0.389 -0.624 -29.398 1.00 66.25 98 VAL A N 1
ATOM 769 C CA . VAL A 1 98 ? 0.852 -1.145 -28.104 1.00 66.25 98 VAL A CA 1
ATOM 770 C C . VAL A 1 98 ? -0.183 -0.747 -27.043 1.00 66.25 98 VAL A C 1
ATOM 772 O O . VAL A 1 98 ? -0.433 0.444 -26.863 1.00 66.25 98 VAL A O 1
ATOM 775 N N . THR A 1 99 ? -0.816 -1.702 -26.368 1.00 84.00 99 THR A N 1
ATOM 776 C CA . THR A 1 99 ? -1.851 -1.398 -25.369 1.00 84.00 99 THR A CA 1
ATOM 777 C C . THR A 1 99 ? -1.210 -0.932 -24.060 1.00 84.00 99 THR A C 1
ATOM 779 O O . THR A 1 99 ? -0.007 -1.107 -23.837 1.00 84.00 99 THR A O 1
ATOM 782 N N . LYS A 1 100 ? -2.002 -0.326 -23.171 1.00 84.88 100 LYS A N 1
ATOM 783 C CA . LYS A 1 100 ? -1.564 0.013 -21.808 1.00 84.88 100 LYS A CA 1
ATOM 784 C C . LYS A 1 100 ? -1.118 -1.229 -21.030 1.00 84.88 100 LYS A C 1
ATOM 786 O O . LYS A 1 100 ? -0.076 -1.186 -20.384 1.00 84.88 100 LYS A O 1
ATOM 791 N N . ALA A 1 101 ? -1.845 -2.338 -21.180 1.00 84.69 101 ALA A N 1
ATOM 792 C CA . ALA A 1 101 ? -1.486 -3.637 -20.610 1.00 84.69 101 ALA A CA 1
ATOM 793 C C . ALA A 1 101 ? -0.104 -4.108 -21.095 1.00 84.69 101 ALA A C 1
ATOM 795 O O . ALA A 1 101 ? 0.763 -4.369 -20.273 1.00 84.69 101 ALA A O 1
ATOM 796 N N . ASN A 1 102 ? 0.169 -4.050 -22.404 1.00 86.25 102 ASN A N 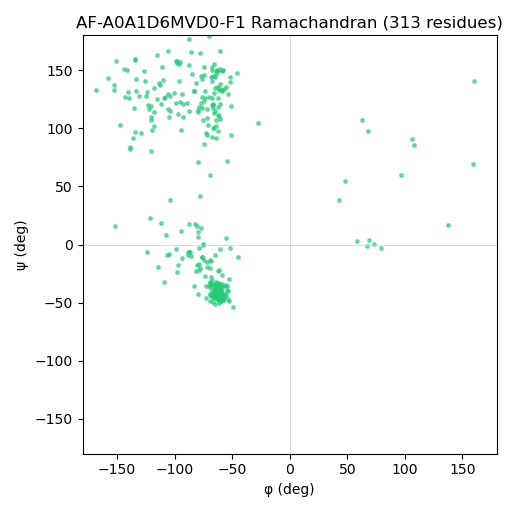1
ATOM 797 C CA . ASN A 1 102 ? 1.477 -4.444 -22.939 1.00 86.25 102 ASN A CA 1
ATOM 798 C C . ASN A 1 102 ? 2.626 -3.589 -22.371 1.00 86.25 102 ASN A C 1
ATOM 800 O O . ASN A 1 102 ? 3.729 -4.086 -22.160 1.00 86.25 102 ASN A O 1
ATOM 804 N N . LEU A 1 103 ? 2.407 -2.288 -22.139 1.00 88.50 103 LEU A N 1
ATOM 805 C CA . LEU A 1 103 ? 3.427 -1.430 -21.521 1.00 88.50 103 LEU A CA 1
ATOM 806 C C . LEU A 1 103 ? 3.697 -1.810 -20.064 1.00 88.50 103 LEU A C 1
ATOM 808 O O . LEU A 1 103 ? 4.849 -1.758 -19.627 1.00 88.50 103 LEU A O 1
ATOM 812 N N . ILE A 1 104 ? 2.640 -2.157 -19.333 1.00 90.00 104 ILE A N 1
ATOM 813 C CA . ILE A 1 104 ? 2.706 -2.609 -17.947 1.00 90.00 104 ILE A CA 1
ATOM 814 C C . ILE A 1 104 ? 3.437 -3.950 -17.861 1.00 90.00 104 ILE A C 1
ATOM 816 O O . ILE A 1 104 ? 4.351 -4.074 -17.048 1.00 90.00 104 ILE A O 1
ATOM 820 N N . ASP A 1 105 ? 3.108 -4.908 -18.727 1.00 89.69 105 ASP A N 1
ATOM 821 C CA . ASP A 1 105 ? 3.748 -6.227 -18.754 1.00 89.69 105 ASP A CA 1
ATOM 822 C C . ASP A 1 105 ? 5.249 -6.094 -19.016 1.00 89.69 105 ASP A C 1
ATOM 824 O O . ASP A 1 105 ? 6.067 -6.560 -18.227 1.00 89.69 105 ASP A O 1
ATOM 828 N N . VAL A 1 106 ? 5.634 -5.320 -20.038 1.00 90.25 106 VAL A N 1
ATOM 829 C CA . VAL A 1 106 ? 7.051 -5.075 -20.349 1.00 90.25 106 VAL A CA 1
ATOM 830 C C . VAL A 1 106 ? 7.782 -4.373 -19.196 1.00 90.25 106 VAL A C 1
ATOM 832 O O . VAL A 1 106 ? 8.973 -4.607 -18.983 1.00 90.25 106 VAL A O 1
ATOM 835 N N . LEU A 1 107 ? 7.109 -3.489 -18.450 1.00 93.44 107 LEU A N 1
ATOM 836 C CA . LEU A 1 107 ? 7.691 -2.870 -17.257 1.00 93.44 107 LEU A CA 1
ATOM 837 C C . LEU A 1 107 ? 7.908 -3.902 -16.139 1.00 93.44 107 LEU A C 1
ATOM 839 O O . LEU A 1 107 ? 8.976 -3.906 -15.522 1.00 93.44 107 LEU A O 1
ATOM 843 N N . CYS A 1 108 ? 6.923 -4.766 -15.889 1.00 93.25 108 CYS A N 1
ATOM 844 C CA . CYS A 1 108 ? 7.012 -5.821 -14.882 1.00 93.25 108 CYS A CA 1
ATOM 845 C C . CYS A 1 108 ? 8.132 -6.811 -15.224 1.00 93.25 108 CYS A C 1
ATOM 847 O O . CYS A 1 108 ? 8.984 -7.081 -14.376 1.00 93.25 108 CYS A O 1
ATOM 849 N N . ASP A 1 109 ? 8.195 -7.261 -16.479 1.00 93.44 109 ASP A N 1
ATOM 850 C CA . ASP A 1 109 ? 9.243 -8.148 -16.990 1.00 93.44 109 ASP A CA 1
ATOM 851 C C . ASP A 1 109 ? 10.629 -7.529 -16.828 1.00 93.44 109 ASP A C 1
ATOM 853 O O . ASP A 1 109 ? 11.557 -8.185 -16.357 1.00 93.44 109 ASP A O 1
ATOM 857 N N . TYR A 1 110 ? 10.771 -6.239 -17.150 1.00 94.12 110 TYR A N 1
ATOM 858 C CA . TYR A 1 110 ? 12.035 -5.530 -16.974 1.00 94.12 110 TYR A CA 1
ATOM 859 C C . TYR A 1 110 ? 12.492 -5.544 -15.511 1.00 94.12 110 TYR A C 1
ATOM 861 O O . TYR A 1 110 ? 13.645 -5.865 -15.233 1.00 94.12 110 TYR A O 1
ATOM 869 N N . ILE A 1 111 ? 11.604 -5.205 -14.570 1.00 95.12 111 ILE A N 1
ATOM 870 C CA . ILE A 1 111 ? 11.930 -5.174 -13.134 1.00 95.12 111 ILE A CA 1
ATOM 871 C C . ILE A 1 111 ? 12.289 -6.579 -12.633 1.00 95.12 111 ILE A C 1
ATOM 873 O O . ILE A 1 111 ? 13.246 -6.743 -11.870 1.00 95.12 111 ILE A O 1
ATOM 877 N N . MET A 1 112 ? 11.565 -7.602 -13.086 1.00 95.12 112 MET A N 1
ATOM 878 C CA . MET A 1 112 ? 11.836 -8.999 -12.743 1.00 95.12 112 MET A CA 1
ATOM 879 C C . MET A 1 112 ? 13.153 -9.518 -13.334 1.00 95.12 112 MET A C 1
ATOM 881 O O . MET A 1 112 ? 13.811 -10.343 -12.704 1.00 95.12 112 MET A O 1
ATOM 885 N N . ALA A 1 113 ? 13.575 -9.009 -14.494 1.00 96.25 113 ALA A N 1
ATOM 886 C CA . ALA A 1 113 ? 14.816 -9.399 -15.162 1.00 96.25 113 ALA A CA 1
ATOM 887 C C . ALA A 1 113 ? 16.088 -8.796 -14.534 1.00 96.25 113 ALA A C 1
ATOM 889 O O . ALA A 1 113 ? 17.194 -9.219 -14.874 1.00 96.25 113 ALA A O 1
ATOM 890 N N . ILE A 1 114 ? 15.974 -7.828 -13.617 1.00 95.31 114 ILE A N 1
ATOM 891 C CA . ILE A 1 114 ? 17.135 -7.261 -12.917 1.00 95.31 114 ILE A CA 1
ATOM 892 C C . ILE A 1 114 ? 17.755 -8.328 -12.006 1.00 95.31 114 ILE A C 1
ATOM 894 O O . ILE A 1 114 ? 17.132 -8.788 -11.048 1.00 95.31 114 ILE A O 1
ATOM 898 N N . GLN A 1 115 ? 19.006 -8.692 -12.293 1.00 96.38 115 GLN A N 1
ATOM 899 C CA . GLN A 1 115 ? 19.772 -9.686 -11.528 1.00 96.38 115 GLN A CA 1
ATOM 900 C C . GLN A 1 115 ? 20.986 -9.097 -10.802 1.00 96.38 115 GLN A C 1
ATOM 902 O O . GLN A 1 115 ? 21.484 -9.709 -9.860 1.00 96.38 115 GLN A O 1
ATOM 907 N N . ASP A 1 116 ? 21.459 -7.918 -11.217 1.00 95.88 116 ASP A N 1
ATOM 908 C CA . ASP A 1 116 ? 22.615 -7.271 -10.600 1.00 95.88 116 ASP A CA 1
ATOM 909 C C . ASP A 1 116 ? 22.355 -6.971 -9.115 1.00 95.88 116 ASP A C 1
ATOM 911 O O . ASP A 1 116 ? 21.419 -6.250 -8.759 1.00 95.88 116 ASP A O 1
ATOM 915 N N . ASN A 1 117 ? 23.196 -7.523 -8.237 1.00 95.25 117 ASN A N 1
ATOM 916 C CA . ASN A 1 117 ? 22.979 -7.461 -6.795 1.00 95.25 117 ASN A CA 1
ATOM 917 C C . ASN A 1 117 ? 23.052 -6.026 -6.256 1.00 95.25 117 ASN A C 1
ATOM 919 O O . ASN A 1 117 ? 22.310 -5.684 -5.338 1.00 95.25 117 ASN A O 1
ATOM 923 N N . MET A 1 118 ? 23.904 -5.171 -6.834 1.00 95.06 118 MET A N 1
ATOM 924 C CA . MET A 1 118 ? 23.970 -3.765 -6.430 1.00 95.06 118 MET A CA 1
ATOM 925 C C . MET A 1 118 ? 22.661 -3.045 -6.758 1.00 95.06 118 MET A C 1
ATOM 927 O O . MET A 1 118 ? 22.093 -2.378 -5.895 1.00 95.06 118 MET A O 1
ATOM 931 N N . THR A 1 119 ? 22.142 -3.243 -7.969 1.00 94.62 119 THR A N 1
ATOM 932 C CA . THR A 1 119 ? 20.869 -2.677 -8.426 1.00 94.62 119 THR A CA 1
ATOM 933 C C . THR A 1 119 ? 19.698 -3.199 -7.598 1.00 94.62 119 THR A C 1
ATOM 935 O O . THR A 1 119 ? 18.828 -2.422 -7.216 1.00 94.62 119 THR A O 1
ATOM 938 N N . LEU A 1 120 ? 19.689 -4.488 -7.243 1.00 97.00 120 LEU A N 1
ATOM 939 C CA . LEU A 1 120 ? 18.644 -5.077 -6.401 1.00 97.00 120 LEU A CA 1
ATOM 940 C C . LEU A 1 120 ? 18.520 -4.398 -5.028 1.00 97.00 120 LEU A C 1
ATOM 942 O O . LEU A 1 120 ? 17.410 -4.277 -4.510 1.00 97.00 120 LEU A O 1
ATOM 946 N N . GLN A 1 121 ? 19.637 -3.933 -4.462 1.00 96.38 121 GLN A N 1
ATOM 947 C CA . GLN A 1 121 ? 19.676 -3.223 -3.180 1.00 96.38 121 GLN A CA 1
ATOM 948 C C . GLN A 1 121 ? 19.421 -1.712 -3.309 1.00 96.38 121 GLN A C 1
ATOM 950 O O . GLN A 1 121 ? 19.226 -1.033 -2.298 1.00 96.38 121 GLN A O 1
ATOM 955 N N . MET A 1 122 ? 19.401 -1.156 -4.527 1.00 96.62 122 MET A N 1
ATOM 956 C CA . MET A 1 122 ? 19.139 0.270 -4.718 1.00 96.62 122 MET A CA 1
ATOM 957 C C . MET A 1 122 ? 17.725 0.633 -4.276 1.00 96.62 122 MET A C 1
ATOM 959 O O . MET A 1 122 ? 16.750 -0.025 -4.632 1.00 96.62 122 MET A O 1
ATOM 963 N N . THR A 1 123 ? 17.618 1.732 -3.529 1.00 97.19 123 THR A N 1
ATOM 964 C CA . THR A 1 123 ? 16.333 2.320 -3.140 1.00 97.19 123 THR A CA 1
ATOM 965 C C . THR A 1 123 ? 15.770 3.131 -4.300 1.00 97.19 123 THR A C 1
ATOM 967 O O . THR A 1 123 ? 16.338 4.156 -4.673 1.00 97.19 123 THR A O 1
ATOM 970 N N . TRP A 1 124 ? 14.644 2.687 -4.855 1.00 96.69 124 TRP A N 1
ATOM 971 C CA . TRP A 1 124 ? 13.934 3.406 -5.921 1.00 96.69 124 TRP A CA 1
ATOM 972 C C . TRP A 1 124 ? 12.778 4.248 -5.399 1.00 96.69 124 TRP A C 1
ATOM 974 O O . TRP A 1 124 ? 12.384 5.224 -6.034 1.00 96.69 124 TRP A O 1
ATOM 984 N N . VAL A 1 125 ? 12.244 3.892 -4.234 1.00 95.12 125 VAL A N 1
ATOM 985 C CA . VAL A 1 125 ? 11.094 4.560 -3.630 1.00 95.12 125 VAL A CA 1
ATOM 986 C C . VAL A 1 125 ? 11.383 4.823 -2.160 1.00 95.12 125 VAL A C 1
ATOM 988 O O . VAL A 1 125 ? 11.845 3.933 -1.441 1.00 95.12 125 VAL A O 1
ATOM 991 N N . ARG A 1 126 ? 11.129 6.057 -1.711 1.00 93.94 126 ARG A N 1
ATOM 992 C CA . ARG A 1 126 ? 11.394 6.472 -0.330 1.00 93.94 126 ARG A CA 1
ATOM 993 C C . ARG A 1 126 ? 10.341 7.437 0.213 1.00 93.94 126 ARG A C 1
ATOM 995 O O . ARG A 1 126 ? 10.120 8.501 -0.355 1.00 93.94 126 ARG A O 1
ATOM 1002 N N . SER A 1 127 ? 9.757 7.138 1.368 1.00 88.88 127 SER A N 1
ATOM 1003 C CA . SER A 1 127 ? 8.967 8.120 2.127 1.00 88.88 127 SER A CA 1
ATOM 1004 C C . SER A 1 127 ? 9.813 8.793 3.203 1.00 88.88 127 SER A C 1
ATOM 1006 O O . SER A 1 127 ? 10.772 8.196 3.692 1.00 88.88 127 SER A O 1
ATOM 1008 N N . PHE A 1 128 ? 9.414 9.988 3.642 1.00 75.38 128 PHE A N 1
ATOM 1009 C CA . PHE A 1 128 ? 10.031 10.663 4.793 1.00 75.38 128 PHE A CA 1
ATOM 1010 C C . PHE A 1 128 ? 9.143 10.715 6.033 1.00 75.38 128 PHE A C 1
ATOM 1012 O O . PHE A 1 128 ? 9.660 10.629 7.140 1.00 75.38 128 PHE A O 1
ATOM 1019 N N . ASN A 1 129 ? 7.826 10.806 5.854 1.00 75.00 129 ASN A N 1
ATOM 1020 C CA . ASN A 1 129 ? 6.894 11.075 6.941 1.00 75.00 129 ASN A CA 1
ATOM 1021 C C . ASN A 1 129 ? 5.765 10.025 7.006 1.00 75.00 129 ASN A C 1
ATOM 1023 O O . ASN A 1 129 ? 5.377 9.495 5.958 1.00 75.00 129 ASN A O 1
ATOM 1027 N N . PRO A 1 130 ? 5.226 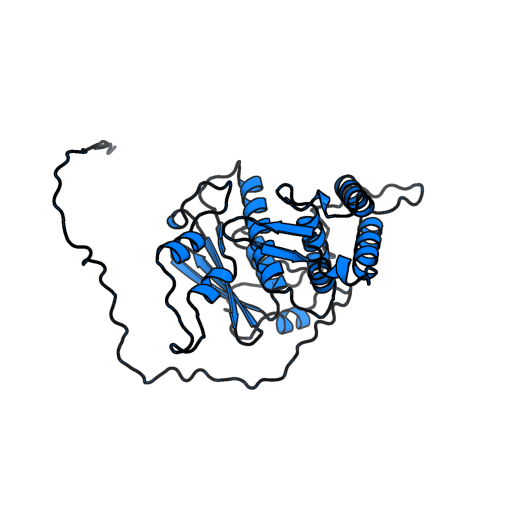9.734 8.208 1.00 71.06 130 PRO A N 1
ATOM 1028 C CA . PRO A 1 130 ? 5.742 10.144 9.522 1.00 71.06 130 PRO A CA 1
ATOM 1029 C C . PRO A 1 130 ? 7.076 9.456 9.867 1.00 71.06 130 PRO A C 1
ATOM 1031 O O . PRO A 1 130 ? 7.802 9.915 10.738 1.00 71.06 130 PRO A O 1
ATOM 1034 N N . PHE A 1 131 ? 7.443 8.405 9.127 1.00 83.19 131 PHE A N 1
ATOM 1035 C CA . PHE A 1 131 ? 8.721 7.704 9.274 1.00 83.19 131 PHE A CA 1
ATOM 1036 C C . PHE A 1 131 ? 9.376 7.438 7.915 1.00 83.19 131 PHE A C 1
ATOM 1038 O O . PHE A 1 131 ? 8.704 7.392 6.880 1.00 83.19 131 PHE A O 1
ATOM 1045 N N . LYS A 1 132 ? 10.686 7.196 7.889 1.00 89.94 132 LYS A N 1
ATOM 1046 C CA . LYS A 1 132 ? 11.387 6.835 6.652 1.00 89.94 132 LYS A CA 1
ATOM 1047 C C . LYS A 1 132 ? 11.065 5.390 6.250 1.00 89.94 132 LYS A C 1
ATOM 1049 O O . LYS A 1 132 ? 11.316 4.472 7.024 1.00 89.94 132 LYS A O 1
ATOM 1054 N N . ILE A 1 133 ? 10.557 5.185 5.036 1.00 92.75 133 ILE A N 1
ATOM 1055 C CA . ILE A 1 133 ? 10.422 3.856 4.419 1.00 92.75 133 ILE A CA 1
ATOM 1056 C C . ILE A 1 133 ? 11.273 3.849 3.159 1.00 92.75 133 ILE A C 1
ATOM 1058 O O . ILE A 1 133 ? 11.216 4.798 2.384 1.00 92.75 133 ILE A O 1
ATOM 1062 N N . GLU A 1 134 ? 12.050 2.788 2.956 1.00 95.50 134 GLU A N 1
ATOM 1063 C CA . GLU A 1 134 ? 12.866 2.585 1.758 1.00 95.50 134 GLU A CA 1
ATOM 1064 C C . GLU A 1 134 ? 12.495 1.267 1.084 1.00 95.50 134 GLU A C 1
ATOM 1066 O O . GLU A 1 134 ? 12.607 0.179 1.664 1.00 95.50 134 GLU A O 1
ATOM 1071 N N . ILE A 1 135 ? 12.047 1.388 -0.160 1.00 96.44 135 ILE A N 1
ATOM 1072 C CA . ILE A 1 135 ? 11.669 0.276 -1.020 1.00 96.44 135 ILE A CA 1
ATOM 1073 C C . ILE A 1 135 ? 12.775 0.108 -2.061 1.00 96.44 135 ILE A C 1
ATOM 1075 O O . ILE A 1 135 ? 13.059 1.004 -2.866 1.00 96.44 135 ILE A O 1
ATOM 1079 N N . SER A 1 136 ? 13.428 -1.048 -1.995 1.00 97.00 136 SER A N 1
ATOM 1080 C CA . SER A 1 136 ? 14.475 -1.449 -2.926 1.00 97.00 136 SER A CA 1
ATOM 1081 C C . SER A 1 136 ? 13.889 -2.100 -4.174 1.00 97.00 136 SER A C 1
ATOM 1083 O O . SER A 1 136 ? 12.740 -2.544 -4.170 1.00 97.00 136 SER A O 1
ATOM 1085 N N . VAL A 1 137 ? 14.693 -2.248 -5.224 1.00 96.69 137 VAL A N 1
ATOM 1086 C CA . VAL A 1 137 ? 14.300 -3.027 -6.411 1.00 96.69 137 VAL A CA 1
ATOM 1087 C C . VAL A 1 137 ? 13.924 -4.462 -6.040 1.00 96.69 137 VAL A C 1
ATOM 1089 O O . VAL A 1 137 ? 12.965 -5.008 -6.586 1.00 96.69 137 VAL A O 1
ATOM 1092 N N . LYS A 1 138 ? 14.605 -5.064 -5.058 1.00 96.00 138 LYS A N 1
ATOM 1093 C CA . LYS A 1 138 ? 14.249 -6.399 -4.570 1.00 96.00 138 LYS A CA 1
ATOM 1094 C C . LYS A 1 138 ? 12.847 -6.452 -3.967 1.00 96.00 138 LYS A C 1
ATOM 1096 O O . LYS A 1 138 ? 12.131 -7.433 -4.153 1.00 96.00 138 LYS A O 1
ATOM 1101 N N . ASP A 1 139 ? 12.437 -5.396 -3.275 1.00 95.31 139 ASP A N 1
ATOM 1102 C CA . ASP A 1 139 ? 11.086 -5.299 -2.727 1.00 95.31 139 ASP A CA 1
ATOM 1103 C C . ASP A 1 139 ? 10.033 -5.145 -3.825 1.00 95.31 139 ASP A C 1
ATOM 1105 O O . ASP A 1 139 ? 8.966 -5.749 -3.728 1.00 95.31 139 ASP A O 1
ATOM 1109 N N . LEU A 1 140 ? 10.349 -4.405 -4.894 1.00 94.94 140 LEU A N 1
ATOM 1110 C CA . LEU A 1 140 ? 9.493 -4.304 -6.082 1.00 94.94 140 LEU A CA 1
ATOM 1111 C C . LEU A 1 140 ? 9.315 -5.670 -6.760 1.00 94.94 140 LEU A C 1
ATOM 1113 O O . LEU A 1 140 ? 8.198 -6.037 -7.117 1.00 94.94 140 LEU A O 1
ATOM 1117 N N . GLN A 1 141 ? 10.383 -6.468 -6.865 1.00 94.38 141 GLN A N 1
ATOM 1118 C CA . GLN A 1 141 ? 10.283 -7.850 -7.348 1.00 94.38 141 GLN A CA 1
ATOM 1119 C C . GLN A 1 141 ? 9.406 -8.717 -6.438 1.00 94.38 141 GLN A C 1
ATOM 1121 O O . GLN A 1 141 ? 8.644 -9.544 -6.927 1.00 94.38 141 GLN A O 1
ATOM 1126 N N . ASN A 1 142 ? 9.491 -8.540 -5.117 1.00 92.06 142 ASN A N 1
ATOM 1127 C CA . ASN A 1 142 ? 8.656 -9.291 -4.180 1.00 92.06 142 ASN A CA 1
ATOM 1128 C C . ASN A 1 142 ? 7.169 -8.932 -4.314 1.00 92.06 142 ASN A C 1
ATOM 1130 O O . ASN A 1 142 ? 6.338 -9.826 -4.200 1.00 92.06 142 ASN A O 1
ATOM 1134 N N . ILE A 1 143 ? 6.833 -7.671 -4.617 1.00 90.75 143 ILE A N 1
ATOM 1135 C CA . ILE A 1 143 ? 5.453 -7.256 -4.931 1.00 90.75 143 ILE A CA 1
ATOM 1136 C C . ILE A 1 143 ? 4.929 -7.992 -6.172 1.00 90.75 143 ILE A C 1
ATOM 1138 O O . ILE A 1 143 ? 3.779 -8.418 -6.189 1.00 90.75 143 ILE A O 1
ATOM 1142 N N . LEU A 1 144 ? 5.764 -8.168 -7.200 1.00 89.94 144 LEU A N 1
ATOM 1143 C CA . LEU A 1 144 ? 5.382 -8.827 -8.455 1.00 89.94 144 LEU A CA 1
ATOM 1144 C C . LEU A 1 144 ? 5.246 -10.356 -8.351 1.00 89.94 144 LEU A C 1
ATOM 1146 O O . LEU A 1 144 ? 4.698 -10.986 -9.255 1.00 89.94 144 LEU A O 1
ATOM 1150 N N . ARG A 1 145 ? 5.720 -10.983 -7.269 1.00 88.06 145 ARG A N 1
ATOM 1151 C CA . ARG A 1 145 ? 5.645 -12.441 -7.095 1.00 88.06 145 ARG A CA 1
ATOM 1152 C C . ARG A 1 145 ? 4.250 -12.869 -6.642 1.00 88.06 145 ARG A C 1
ATOM 1154 O O . ARG A 1 145 ? 3.805 -12.542 -5.545 1.00 88.06 145 ARG A O 1
ATOM 1161 N N . ILE A 1 146 ? 3.596 -13.680 -7.473 1.00 70.62 146 ILE A N 1
ATOM 1162 C CA . ILE A 1 146 ? 2.185 -14.071 -7.325 1.00 70.62 146 ILE A CA 1
ATOM 1163 C C . ILE A 1 146 ? 1.844 -14.845 -6.036 1.00 70.62 146 ILE A C 1
ATOM 1165 O O . ILE A 1 146 ? 0.708 -14.767 -5.568 1.00 70.62 146 ILE A O 1
ATOM 1169 N N . ASN A 1 147 ? 2.832 -15.481 -5.400 1.00 70.38 147 ASN A N 1
ATOM 1170 C CA . ASN A 1 147 ? 2.630 -16.336 -4.221 1.00 70.38 147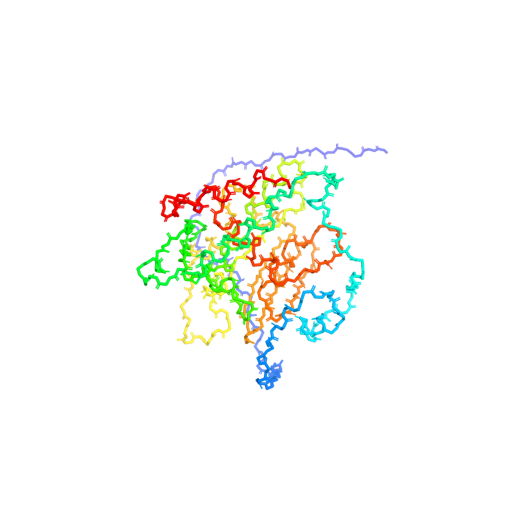 ASN A CA 1
ATOM 1171 C C . ASN A 1 147 ? 3.131 -15.713 -2.914 1.00 70.38 147 ASN A C 1
ATOM 1173 O O . ASN A 1 147 ? 3.204 -16.403 -1.904 1.00 70.38 147 ASN A O 1
ATOM 1177 N N . LEU A 1 148 ? 3.525 -14.437 -2.927 1.00 78.31 148 LEU A N 1
ATOM 1178 C CA . LEU A 1 148 ? 4.041 -13.769 -1.737 1.00 78.31 148 LEU A CA 1
ATOM 1179 C C . LEU A 1 148 ? 3.107 -12.655 -1.278 1.00 78.31 148 LEU A C 1
ATOM 1181 O O . LEU A 1 148 ? 2.583 -11.865 -2.078 1.00 78.31 148 LEU A O 1
ATOM 1185 N N . ASP A 1 149 ? 2.950 -12.575 0.040 1.00 81.19 149 ASP A N 1
ATOM 1186 C CA . ASP A 1 149 ? 2.430 -11.385 0.686 1.00 81.19 149 ASP A CA 1
ATOM 1187 C C . ASP A 1 149 ? 3.384 -10.215 0.486 1.00 81.19 149 ASP A C 1
ATOM 1189 O O . ASP A 1 149 ? 4.611 -10.353 0.411 1.00 81.19 149 ASP A O 1
ATOM 1193 N N . MET A 1 150 ? 2.803 -9.021 0.438 1.00 86.06 150 MET A N 1
ATOM 1194 C CA . MET A 1 150 ? 3.594 -7.806 0.423 1.00 86.06 150 MET A CA 1
ATOM 1195 C C . MET A 1 150 ? 4.431 -7.723 1.709 1.00 86.06 150 MET A C 1
ATOM 1197 O O . MET A 1 150 ? 3.940 -8.007 2.804 1.00 86.06 150 MET A O 1
ATOM 1201 N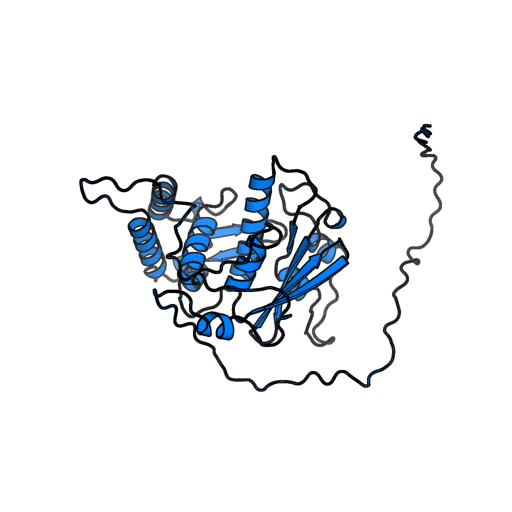 N . THR A 1 151 ? 5.696 -7.312 1.606 1.00 89.75 151 THR A N 1
ATOM 1202 C CA . THR A 1 151 ? 6.511 -7.081 2.809 1.00 89.75 151 THR A CA 1
ATOM 1203 C C . THR A 1 151 ? 5.870 -5.986 3.667 1.00 89.75 151 THR A C 1
ATOM 1205 O O . THR A 1 151 ? 5.220 -5.081 3.141 1.00 89.75 151 THR A O 1
ATOM 1208 N N . LEU A 1 152 ? 6.072 -6.021 4.990 1.00 89.81 152 LEU A N 1
ATOM 1209 C CA . LEU A 1 152 ? 5.455 -5.039 5.896 1.00 89.81 152 LEU A CA 1
ATOM 1210 C C . LEU A 1 152 ? 5.766 -3.590 5.501 1.00 89.81 152 LEU A C 1
ATOM 1212 O O . LEU A 1 152 ? 4.887 -2.743 5.550 1.00 89.81 152 LEU A O 1
ATOM 1216 N N . LYS A 1 153 ? 6.993 -3.306 5.051 1.00 91.94 153 LYS A N 1
ATOM 1217 C CA . LYS A 1 153 ? 7.376 -1.956 4.622 1.00 91.94 153 LYS A CA 1
ATOM 1218 C C . LYS A 1 153 ? 6.703 -1.523 3.316 1.00 91.94 153 LYS A C 1
ATOM 1220 O O . LYS A 1 153 ? 6.344 -0.358 3.183 1.00 91.94 153 LYS A O 1
ATOM 1225 N N . CYS A 1 154 ? 6.502 -2.444 2.371 1.00 92.44 154 CYS A N 1
ATOM 1226 C CA . CYS A 1 154 ? 5.731 -2.166 1.162 1.00 92.44 154 CYS A CA 1
ATOM 1227 C C . CYS A 1 154 ? 4.259 -1.917 1.517 1.00 92.44 154 CYS A C 1
ATOM 1229 O O . CYS A 1 154 ? 3.673 -0.967 1.010 1.00 92.44 154 CYS A O 1
ATOM 1231 N N . PHE A 1 155 ? 3.692 -2.707 2.436 1.00 91.94 155 PHE A N 1
ATOM 1232 C CA . PHE A 1 155 ? 2.322 -2.515 2.909 1.00 91.94 155 PHE A CA 1
ATOM 1233 C C . PHE A 1 155 ? 2.155 -1.156 3.589 1.00 91.94 155 PHE A C 1
ATOM 1235 O O . PHE A 1 155 ? 1.245 -0.405 3.246 1.00 91.94 155 PHE A O 1
ATOM 1242 N N . ASP A 1 156 ? 3.069 -0.807 4.498 1.00 92.25 156 ASP A N 1
ATOM 1243 C CA . ASP A 1 156 ? 3.047 0.485 5.177 1.00 92.25 156 ASP A CA 1
ATOM 1244 C C . ASP A 1 156 ? 3.101 1.625 4.151 1.00 92.25 156 ASP A C 1
ATOM 1246 O O . ASP A 1 156 ? 2.292 2.544 4.228 1.00 92.25 156 ASP A O 1
ATOM 1250 N N . MET A 1 157 ? 3.965 1.528 3.130 1.00 91.62 157 MET A N 1
ATOM 1251 C CA . MET A 1 157 ? 4.033 2.497 2.029 1.00 91.62 157 MET A CA 1
ATOM 1252 C C . MET A 1 157 ? 2.720 2.585 1.230 1.00 91.62 157 MET A C 1
ATOM 1254 O O . MET A 1 157 ? 2.296 3.685 0.874 1.00 91.62 157 MET A O 1
ATOM 1258 N N . ALA A 1 158 ? 2.048 1.455 0.986 1.00 90.75 158 ALA A N 1
ATOM 1259 C CA . ALA A 1 158 ? 0.749 1.407 0.312 1.00 90.75 158 ALA A CA 1
ATOM 1260 C C . ALA A 1 158 ? -0.333 2.173 1.064 1.00 90.75 158 ALA A C 1
ATOM 1262 O O . ALA A 1 158 ? -1.074 2.946 0.456 1.00 90.75 158 ALA A O 1
ATOM 1263 N N . VAL A 1 159 ? -0.383 2.021 2.387 1.00 91.31 159 VAL A N 1
ATOM 1264 C CA . VAL A 1 159 ? -1.316 2.771 3.231 1.00 91.31 159 VAL A CA 1
ATOM 1265 C C . VAL A 1 159 ? -1.081 4.280 3.103 1.00 91.31 159 VAL A C 1
ATOM 1267 O O . VAL A 1 159 ? -2.047 5.037 3.004 1.00 91.31 159 VAL A O 1
ATOM 1270 N N . ARG A 1 160 ? 0.179 4.735 3.025 1.00 89.38 160 ARG A N 1
ATOM 1271 C CA . ARG A 1 160 ? 0.491 6.173 2.862 1.00 89.38 160 ARG A CA 1
ATOM 1272 C C . ARG A 1 160 ? 0.039 6.709 1.517 1.00 89.38 160 ARG A C 1
ATOM 1274 O O . ARG A 1 160 ? -0.534 7.793 1.446 1.00 89.38 160 ARG A O 1
ATOM 1281 N N . LEU A 1 161 ? 0.300 5.954 0.449 1.00 87.94 161 LEU A N 1
ATOM 1282 C CA . LEU A 1 161 ? -0.150 6.321 -0.893 1.00 87.94 161 LEU A CA 1
ATOM 1283 C C . LEU A 1 161 ? -1.674 6.403 -0.952 1.00 87.94 161 LEU A C 1
ATOM 1285 O O . LEU A 1 161 ? -2.205 7.364 -1.506 1.00 87.94 161 LEU A O 1
ATOM 1289 N N . LEU A 1 162 ? -2.367 5.456 -0.316 1.00 87.56 162 LEU A N 1
ATOM 1290 C CA . LEU A 1 162 ? -3.820 5.465 -0.209 1.00 87.56 162 LEU A CA 1
ATOM 1291 C C . LEU A 1 162 ? -4.332 6.701 0.542 1.00 87.56 162 LEU A C 1
ATOM 1293 O O . LEU A 1 162 ? -5.180 7.419 0.017 1.00 87.56 162 LEU A O 1
ATOM 1297 N N . ALA A 1 163 ? -3.775 6.997 1.718 1.00 87.25 163 ALA A N 1
ATOM 1298 C CA . ALA A 1 163 ? -4.147 8.172 2.503 1.00 87.25 163 ALA A CA 1
ATOM 1299 C C . ALA A 1 163 ? -3.963 9.476 1.706 1.00 87.25 163 ALA A C 1
ATOM 1301 O O . ALA A 1 163 ? -4.856 10.326 1.663 1.00 87.25 163 ALA A O 1
ATOM 1302 N N . ASN A 1 164 ? -2.831 9.607 1.008 1.00 82.38 164 ASN A N 1
ATOM 1303 C CA . ASN A 1 164 ? -2.543 10.754 0.151 1.00 82.38 164 ASN A CA 1
ATOM 1304 C C . ASN A 1 164 ? -3.500 10.845 -1.044 1.00 82.38 164 ASN A C 1
ATOM 1306 O O . ASN A 1 164 ? -3.926 11.943 -1.402 1.00 82.38 164 ASN A O 1
ATOM 1310 N N . LYS A 1 165 ? -3.864 9.723 -1.668 1.00 81.75 165 LYS A N 1
ATOM 1311 C CA . LYS A 1 165 ? -4.796 9.696 -2.802 1.00 81.75 165 LYS A CA 1
ATOM 1312 C C . LYS A 1 165 ? -6.203 10.119 -2.380 1.00 81.75 165 LYS A C 1
ATOM 1314 O O . LYS A 1 165 ? -6.759 11.039 -2.979 1.00 81.75 165 LYS A O 1
ATOM 1319 N N . ASP A 1 166 ? -6.729 9.537 -1.304 1.00 80.56 166 ASP A N 1
ATOM 1320 C CA . ASP A 1 166 ? -8.049 9.874 -0.759 1.00 80.56 166 ASP A CA 1
ATOM 1321 C C . ASP A 1 166 ? -8.142 11.351 -0.352 1.00 80.56 166 ASP A C 1
ATOM 1323 O O . ASP A 1 166 ? -9.145 12.015 -0.627 1.00 80.56 166 ASP A O 1
ATOM 1327 N N . SER A 1 167 ? -7.059 11.911 0.203 1.00 76.38 167 SER A N 1
ATOM 1328 C CA . SER A 1 167 ? -6.980 13.342 0.525 1.00 76.38 167 SER A CA 1
ATOM 1329 C C . SER A 1 167 ? -7.299 14.242 -0.659 1.00 76.38 167 SER A C 1
ATOM 1331 O O . SER A 1 167 ? -8.073 15.192 -0.548 1.00 76.38 167 SER A O 1
ATOM 1333 N N . ARG A 1 168 ? -6.701 13.934 -1.814 1.00 73.62 168 ARG A N 1
ATOM 1334 C CA . ARG A 1 168 ? -6.749 14.769 -3.010 1.00 73.62 168 ARG A CA 1
ATOM 1335 C C . ARG A 1 168 ? -8.131 14.690 -3.645 1.00 73.62 168 ARG A C 1
ATOM 1337 O O . ARG A 1 168 ? -8.628 15.715 -4.102 1.00 73.62 168 ARG A O 1
ATOM 1344 N N . MET A 1 169 ? -8.758 13.515 -3.596 1.00 67.19 169 MET A N 1
ATOM 1345 C CA . MET A 1 169 ? -10.117 13.284 -4.096 1.00 67.19 169 MET A CA 1
ATOM 1346 C C . MET A 1 169 ? -11.182 13.985 -3.238 1.00 67.19 169 MET A C 1
ATOM 1348 O O . MET A 1 169 ? -12.166 14.485 -3.771 1.00 67.19 169 MET A O 1
ATOM 1352 N N . SER A 1 170 ? -10.959 14.103 -1.924 1.00 60.12 170 SER A N 1
ATOM 1353 C CA . SER A 1 170 ? -11.906 14.734 -0.989 1.00 60.12 170 SER A CA 1
ATOM 1354 C C . SER A 1 170 ? -11.912 16.272 -0.979 1.00 60.12 170 SER A C 1
ATOM 1356 O O . SER A 1 170 ? -12.743 16.865 -0.293 1.00 60.12 170 SER A O 1
ATOM 1358 N N . LYS A 1 171 ? -11.044 16.952 -1.753 1.00 57.47 171 LYS A N 1
ATOM 1359 C CA . LYS A 1 171 ? -10.875 18.426 -1.725 1.00 57.47 171 LYS A CA 1
ATOM 1360 C C . LYS A 1 171 ? -12.130 19.246 -2.094 1.00 57.47 171 LYS A C 1
ATOM 1362 O O . LYS A 1 171 ? -12.089 20.470 -1.985 1.00 57.47 171 LYS A O 1
ATOM 1367 N N . GLY A 1 172 ? -13.235 18.608 -2.490 1.00 52.12 172 GLY A N 1
ATOM 1368 C CA . GLY A 1 172 ? -14.536 19.246 -2.734 1.00 52.12 172 GLY A CA 1
ATOM 1369 C C . GLY A 1 172 ? -15.721 18.677 -1.938 1.00 52.12 172 GLY A C 1
ATOM 1370 O O . GLY A 1 172 ? -16.811 19.245 -2.004 1.00 52.12 172 GLY A O 1
ATOM 1371 N N . GLU A 1 173 ? -15.548 17.586 -1.186 1.00 54.00 173 GLU A N 1
ATOM 1372 C CA . GLU A 1 173 ? -16.629 16.944 -0.427 1.00 54.00 173 GLU A CA 1
ATOM 1373 C C . GLU A 1 173 ? -16.648 17.407 1.038 1.00 54.00 173 GLU A C 1
ATOM 1375 O O . GLU A 1 173 ? -15.659 17.880 1.597 1.00 54.00 173 GLU A O 1
ATOM 1380 N N . LYS A 1 174 ? -17.818 17.329 1.684 1.00 52.97 174 LYS A N 1
ATOM 1381 C CA . LYS A 1 174 ? -17.987 17.755 3.081 1.00 52.97 174 LYS A CA 1
ATOM 1382 C C . LYS A 1 174 ? -17.036 16.950 3.980 1.00 52.97 174 LYS A C 1
ATOM 1384 O O . LYS A 1 174 ? -17.076 15.730 3.956 1.00 52.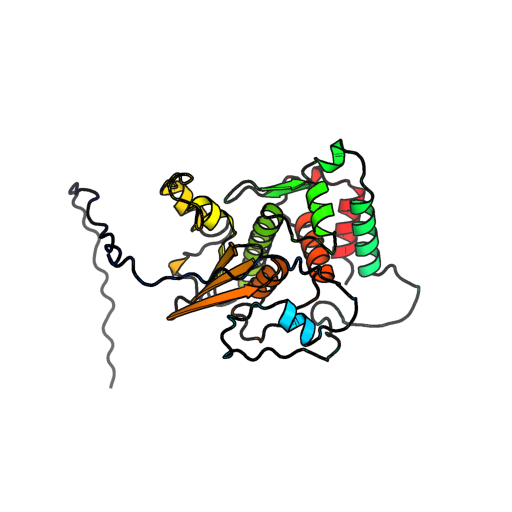97 174 LYS A O 1
ATOM 1389 N N . ILE A 1 175 ? -16.321 17.639 4.875 1.00 57.62 175 ILE A N 1
ATOM 1390 C CA . ILE A 1 175 ? -15.409 17.143 5.943 1.00 57.62 175 ILE A CA 1
ATOM 1391 C C . ILE A 1 175 ? -15.954 15.951 6.780 1.00 57.62 175 ILE A C 1
ATOM 1393 O O . ILE A 1 175 ? -15.229 15.340 7.556 1.00 57.62 175 ILE A O 1
ATOM 1397 N N . LYS A 1 176 ? -17.234 15.590 6.651 1.00 58.81 176 LYS A N 1
ATOM 1398 C CA . LYS A 1 176 ? -17.945 14.657 7.535 1.00 58.81 176 LYS A CA 1
ATOM 1399 C C . LYS A 1 176 ? -17.629 13.171 7.327 1.00 58.81 176 LYS A C 1
ATOM 1401 O O . LYS A 1 176 ? -18.024 12.383 8.178 1.00 58.81 176 LYS A O 1
ATOM 1406 N N . ASP A 1 177 ? -16.925 12.789 6.262 1.00 73.94 177 ASP A N 1
ATOM 1407 C CA . ASP A 1 177 ? -16.630 11.380 5.952 1.00 73.94 177 ASP A CA 1
ATOM 1408 C C . ASP A 1 177 ? -15.119 11.070 5.870 1.00 73.94 177 ASP A C 1
ATOM 1410 O O . ASP A 1 177 ? -14.713 10.082 5.259 1.00 73.94 177 ASP A O 1
ATOM 1414 N N . ILE A 1 178 ? -14.268 11.888 6.510 1.00 83.12 178 ILE A N 1
ATOM 1415 C CA . ILE A 1 178 ? -12.810 11.674 6.528 1.00 83.12 178 ILE A CA 1
ATOM 1416 C C . ILE A 1 178 ? -12.470 10.331 7.192 1.00 83.12 178 ILE A C 1
ATOM 1418 O O . ILE A 1 178 ? -12.958 10.009 8.281 1.00 83.12 178 ILE A O 1
ATOM 1422 N N . LYS A 1 179 ? -11.586 9.570 6.541 1.00 88.88 179 LYS A N 1
ATOM 1423 C CA . LYS A 1 179 ? -10.967 8.349 7.065 1.00 88.88 179 LYS A CA 1
ATOM 1424 C C . LYS A 1 179 ? -9.560 8.684 7.551 1.00 88.88 179 LYS A C 1
ATOM 1426 O O . LYS A 1 179 ? -8.780 9.274 6.807 1.00 88.88 179 LYS A O 1
ATOM 1431 N N . HIS A 1 180 ? -9.216 8.269 8.763 1.00 91.25 180 HIS A N 1
ATOM 1432 C CA . HIS A 1 180 ? -7.829 8.230 9.203 1.00 91.25 180 HIS A CA 1
ATOM 1433 C C . HIS A 1 180 ? -7.255 6.841 8.917 1.00 91.25 180 HIS A C 1
ATOM 1435 O O . HIS A 1 180 ? -7.762 5.830 9.405 1.00 91.25 180 HIS A O 1
ATOM 1441 N N . TYR A 1 181 ? -6.194 6.803 8.123 1.00 91.94 181 TYR A N 1
ATOM 1442 C CA . TYR A 1 181 ? -5.472 5.585 7.776 1.00 91.94 181 TYR A CA 1
ATOM 1443 C C . TYR A 1 181 ? -4.303 5.380 8.737 1.00 91.94 181 TYR A C 1
ATOM 1445 O O . TYR A 1 181 ? -3.507 6.294 8.903 1.00 91.94 181 TYR A O 1
ATOM 1453 N N . MET A 1 182 ? -4.167 4.195 9.323 1.00 92.06 182 MET A N 1
ATOM 1454 C CA . MET A 1 182 ? -2.984 3.804 10.097 1.00 92.06 182 MET A CA 1
ATOM 1455 C C . MET A 1 182 ? -2.212 2.738 9.332 1.00 92.06 182 MET A C 1
ATOM 1457 O O . MET A 1 182 ? -2.818 1.857 8.723 1.00 92.06 182 MET A O 1
ATOM 1461 N N . ASP A 1 183 ? -0.884 2.800 9.362 1.00 91.56 183 ASP A N 1
ATOM 1462 C CA . ASP A 1 183 ? -0.038 1.699 8.898 1.00 91.56 183 ASP A CA 1
ATOM 1463 C C . ASP A 1 183 ? 0.211 0.691 10.046 1.00 91.56 183 ASP A C 1
ATOM 1465 O O . ASP A 1 183 ? -0.265 0.871 11.172 1.00 91.56 183 ASP A O 1
ATOM 1469 N N . MET A 1 184 ? 0.916 -0.417 9.792 1.00 90.44 184 MET A N 1
ATOM 1470 C CA . MET A 1 184 ? 1.161 -1.421 10.842 1.00 90.44 184 MET A CA 1
ATOM 1471 C C . MET A 1 184 ? 2.227 -0.974 11.851 1.00 90.44 184 MET A C 1
ATOM 1473 O O . MET A 1 184 ? 2.544 -1.719 12.784 1.00 90.44 184 MET A O 1
ATOM 1477 N N . HIS A 1 185 ? 2.812 0.217 11.688 1.00 88.50 185 HIS A N 1
ATOM 1478 C CA . HIS A 1 185 ? 3.861 0.701 12.571 1.00 88.50 185 HIS A CA 1
ATOM 1479 C C . HIS A 1 185 ? 3.362 0.903 13.999 1.00 88.50 185 HIS A C 1
ATOM 1481 O O . HIS A 1 185 ? 4.060 0.487 14.921 1.00 88.50 185 HIS A O 1
ATOM 1487 N N . PHE A 1 186 ? 2.143 1.425 14.172 1.00 88.38 186 PHE A N 1
ATOM 1488 C CA . PHE A 1 186 ? 1.516 1.611 15.484 1.00 88.38 186 PHE A CA 1
ATOM 1489 C C . PHE A 1 186 ? 1.581 0.339 16.337 1.00 88.38 186 PHE A C 1
ATOM 1491 O O 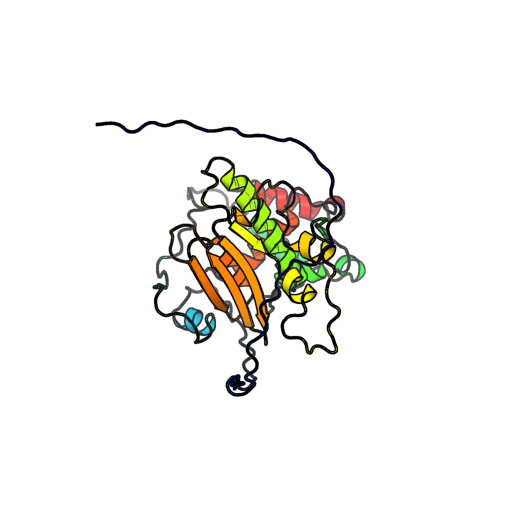. PHE A 1 186 ? 2.121 0.342 17.439 1.00 88.38 186 PHE A O 1
ATOM 1498 N N . TRP A 1 187 ? 1.109 -0.788 15.804 1.00 87.38 187 TRP A N 1
ATOM 1499 C CA . TRP A 1 187 ? 1.054 -2.035 16.564 1.00 87.38 187 TRP A CA 1
ATOM 1500 C C . TRP A 1 187 ? 2.426 -2.638 16.864 1.00 87.38 187 TRP A C 1
ATOM 1502 O O . TRP A 1 187 ? 2.611 -3.265 17.907 1.00 87.38 187 TRP A O 1
ATOM 1512 N N . ARG A 1 188 ? 3.395 -2.450 15.956 1.00 86.94 188 ARG A N 1
ATOM 1513 C CA . ARG A 1 188 ? 4.788 -2.849 16.204 1.00 86.94 188 ARG A CA 1
ATOM 1514 C C . ARG A 1 188 ? 5.400 -2.026 17.334 1.00 86.94 188 ARG A C 1
ATOM 1516 O O . ARG A 1 188 ? 6.162 -2.591 18.115 1.00 86.94 188 ARG A O 1
ATOM 1523 N N . MET A 1 189 ? 5.064 -0.736 17.387 1.00 85.12 189 MET A N 1
ATOM 1524 C CA . MET A 1 189 ? 5.544 0.225 18.375 1.00 85.12 189 MET A CA 1
ATOM 1525 C C . MET A 1 189 ? 4.980 -0.070 19.767 1.00 85.12 189 MET A C 1
ATOM 1527 O O . MET A 1 189 ? 5.752 -0.199 20.703 1.00 85.12 189 MET A O 1
ATOM 1531 N N . VAL A 1 190 ? 3.667 -0.284 19.900 1.00 84.38 190 VAL A N 1
ATOM 1532 C CA . VAL A 1 190 ? 3.036 -0.666 21.185 1.00 84.38 190 VAL A CA 1
ATOM 1533 C C . VAL A 1 190 ? 3.190 -2.158 21.518 1.00 84.38 190 VAL A C 1
ATOM 1535 O O . VAL A 1 190 ? 2.476 -2.685 22.369 1.00 84.38 190 VAL A O 1
ATOM 1538 N N . GLY A 1 191 ? 4.039 -2.862 20.755 1.00 79.75 191 GLY A N 1
ATOM 1539 C CA . GLY A 1 191 ? 4.360 -4.284 20.875 1.00 79.75 191 GLY A CA 1
ATOM 1540 C C . GLY A 1 191 ? 3.173 -5.206 21.134 1.00 79.75 191 GLY A C 1
ATOM 1541 O O . GLY A 1 191 ? 3.289 -6.197 21.861 1.00 79.75 191 GLY A O 1
ATOM 1542 N N . PHE A 1 192 ? 2.037 -4.909 20.506 1.00 79.19 192 PHE A N 1
ATOM 1543 C CA . PHE A 1 192 ? 0.826 -5.698 20.650 1.00 79.19 192 PHE A CA 1
ATOM 1544 C C . PHE A 1 192 ? 1.095 -7.149 20.223 1.00 79.19 192 PHE A C 1
ATOM 1546 O O . PHE A 1 192 ? 1.712 -7.410 19.192 1.00 79.19 192 PHE A O 1
ATOM 1553 N N . GLY A 1 193 ? 0.680 -8.114 21.045 1.00 73.19 193 GLY A N 1
ATOM 1554 C CA . GLY A 1 193 ? 0.937 -9.539 20.806 1.00 73.19 193 GLY A CA 1
ATOM 1555 C C . GLY A 1 193 ? 2.340 -10.035 21.186 1.00 73.19 193 GLY A C 1
ATOM 1556 O O . GLY A 1 193 ? 2.583 -11.238 21.105 1.00 73.19 193 GLY A O 1
ATOM 1557 N N . LYS A 1 194 ? 3.255 -9.167 21.645 1.00 75.00 194 LYS A N 1
ATOM 1558 C CA . LYS A 1 194 ? 4.538 -9.591 22.229 1.00 75.00 194 LYS A CA 1
ATOM 1559 C C . LYS A 1 194 ? 4.399 -9.858 23.728 1.00 75.00 194 LYS A C 1
ATOM 1561 O O . LYS A 1 194 ? 3.538 -9.307 24.409 1.00 75.00 194 LYS A O 1
ATOM 1566 N N . LEU A 1 195 ? 5.277 -10.713 24.258 1.00 73.38 195 LEU A N 1
ATOM 1567 C CA . LEU A 1 195 ? 5.393 -10.898 25.706 1.00 73.38 195 LEU A CA 1
ATOM 1568 C C . LEU A 1 195 ? 5.977 -9.627 26.351 1.00 73.38 195 LEU A C 1
ATOM 1570 O O . LEU A 1 195 ? 6.911 -9.065 25.777 1.00 73.38 195 LEU A O 1
ATOM 1574 N N . PRO A 1 196 ? 5.542 -9.246 27.570 1.00 71.00 196 PRO A N 1
ATOM 1575 C CA . PRO A 1 196 ? 6.007 -8.029 28.252 1.00 71.00 196 PRO A CA 1
ATOM 1576 C C . PRO A 1 196 ? 7.533 -7.902 28.370 1.00 71.00 196 PRO A C 1
ATOM 1578 O O . PRO A 1 196 ? 8.076 -6.811 28.337 1.00 71.00 196 PRO A O 1
ATOM 1581 N N . LYS A 1 197 ? 8.252 -9.028 28.444 1.00 76.00 197 LYS A N 1
ATOM 1582 C CA . LYS A 1 197 ? 9.723 -9.066 28.531 1.00 76.00 197 LYS A CA 1
ATOM 1583 C C . LYS A 1 197 ? 10.466 -8.629 27.257 1.00 76.00 197 LYS A C 1
ATOM 1585 O O . LYS A 1 197 ? 11.677 -8.463 27.300 1.00 76.00 197 LYS A O 1
ATOM 1590 N N . TYR A 1 198 ? 9.765 -8.519 26.129 1.00 70.44 198 TYR A N 1
ATOM 1591 C CA . TYR A 1 198 ? 10.300 -8.036 24.848 1.00 70.44 198 TYR A CA 1
ATOM 1592 C C . TYR A 1 198 ? 9.689 -6.685 24.461 1.00 70.44 198 TYR A C 1
ATOM 1594 O O . TYR A 1 198 ? 9.681 -6.327 23.280 1.00 70.44 198 TYR A O 1
ATOM 1602 N N . HIS A 1 199 ? 9.116 -5.995 25.447 1.00 69.69 199 HIS A N 1
ATOM 1603 C CA . HIS A 1 199 ? 8.446 -4.722 25.289 1.00 69.69 199 HIS A CA 1
ATOM 1604 C C . HIS A 1 199 ? 9.290 -3.614 25.910 1.00 69.69 199 HIS A C 1
ATOM 1606 O O . HIS A 1 199 ? 9.676 -3.710 27.072 1.00 69.69 199 HIS A O 1
ATOM 1612 N N . GLU A 1 200 ? 9.556 -2.577 25.128 1.00 74.50 200 GLU A N 1
ATOM 1613 C CA . GLU A 1 200 ? 9.925 -1.265 25.643 1.00 74.50 200 GLU A CA 1
ATOM 1614 C C . GLU A 1 200 ? 8.727 -0.368 25.354 1.00 74.50 200 GLU A C 1
ATOM 1616 O O . GLU A 1 200 ? 8.225 -0.360 24.227 1.00 74.50 200 GLU A O 1
ATOM 1621 N N . ASP A 1 201 ? 8.208 0.298 26.384 1.00 79.81 201 ASP A N 1
ATOM 1622 C CA . ASP A 1 201 ? 7.041 1.153 26.215 1.00 79.81 201 ASP A CA 1
ATOM 1623 C C . ASP A 1 201 ? 7.432 2.356 25.348 1.00 79.81 201 ASP A C 1
ATOM 1625 O O . ASP A 1 201 ? 8.404 3.046 25.672 1.00 79.81 201 ASP A O 1
ATOM 1629 N N . PRO A 1 202 ? 6.707 2.622 24.247 1.00 84.38 202 PRO A N 1
ATOM 1630 C CA . PRO A 1 202 ? 7.022 3.758 23.402 1.00 84.38 202 PRO A CA 1
ATOM 1631 C C . PRO A 1 202 ? 6.830 5.057 24.174 1.00 84.38 202 PRO A C 1
ATOM 1633 O O . PRO A 1 202 ? 5.929 5.192 25.008 1.00 84.38 202 PRO A O 1
ATOM 1636 N N . THR A 1 203 ? 7.651 6.050 23.857 1.00 87.56 203 THR A N 1
ATOM 1637 C CA . THR A 1 203 ? 7.480 7.384 24.426 1.00 87.56 203 THR A CA 1
ATOM 1638 C C . THR A 1 203 ? 6.175 8.016 23.933 1.00 87.56 203 THR A C 1
ATOM 1640 O O . THR A 1 203 ? 5.680 7.723 22.840 1.00 87.56 203 THR A O 1
ATOM 1643 N N . THR A 1 204 ? 5.624 8.955 24.707 1.00 86.44 204 THR A N 1
ATOM 1644 C CA . THR A 1 204 ? 4.432 9.721 24.303 1.00 86.44 204 THR A CA 1
ATOM 1645 C C . THR A 1 204 ? 4.625 10.423 22.954 1.00 86.44 204 THR A C 1
ATOM 1647 O O . THR A 1 204 ? 3.682 10.521 22.173 1.00 86.44 204 THR A O 1
ATOM 1650 N N . GLU A 1 205 ? 5.843 10.888 22.656 1.00 86.62 205 GLU A N 1
ATOM 1651 C CA . GLU A 1 205 ? 6.170 11.552 21.389 1.00 86.62 205 GLU A CA 1
ATOM 1652 C C . GLU A 1 205 ? 6.138 10.579 20.200 1.00 86.62 205 GLU A C 1
ATOM 1654 O O . GLU A 1 205 ? 5.600 10.903 19.142 1.00 86.62 205 GLU A O 1
ATOM 1659 N N . GLU A 1 206 ? 6.689 9.375 20.363 1.00 84.38 206 GLU A N 1
ATOM 1660 C CA . GLU A 1 206 ? 6.653 8.334 19.332 1.00 84.38 206 GLU A CA 1
ATOM 1661 C C . GLU A 1 206 ? 5.225 7.882 19.044 1.00 84.38 206 GLU A C 1
ATOM 1663 O O . GLU A 1 206 ? 4.840 7.771 17.878 1.00 84.38 206 GLU A O 1
ATOM 1668 N N . LEU A 1 207 ? 4.419 7.705 20.094 1.00 85.44 207 LEU A N 1
ATOM 1669 C CA . LEU A 1 207 ? 3.012 7.361 19.954 1.00 85.44 207 LEU A CA 1
ATOM 1670 C C . LEU A 1 207 ? 2.240 8.472 19.234 1.00 85.44 207 LEU A C 1
ATOM 1672 O O . LEU A 1 207 ? 1.501 8.187 18.293 1.00 85.44 207 LEU A O 1
ATOM 1676 N N . ALA A 1 208 ? 2.446 9.737 19.612 1.00 84.69 208 ALA A N 1
ATOM 1677 C CA . ALA A 1 208 ? 1.783 10.876 18.980 1.00 84.69 208 ALA A CA 1
ATOM 1678 C C . ALA A 1 208 ? 2.039 10.929 17.463 1.00 84.69 208 ALA A C 1
ATOM 1680 O O . ALA A 1 208 ? 1.088 11.067 16.696 1.00 84.69 208 ALA A O 1
ATOM 1681 N N . LYS A 1 209 ? 3.278 10.671 17.018 1.00 83.81 209 LYS A N 1
ATOM 1682 C CA . LYS A 1 209 ? 3.640 10.627 15.585 1.00 83.81 209 LYS A CA 1
ATOM 1683 C C . LYS A 1 209 ? 2.852 9.593 14.779 1.00 83.81 209 LYS A C 1
ATOM 1685 O O . LYS A 1 209 ? 2.708 9.749 13.570 1.00 83.81 209 LYS A O 1
ATOM 1690 N N . THR A 1 210 ? 2.365 8.526 15.416 1.00 83.12 210 THR A N 1
ATOM 1691 C CA . THR A 1 210 ? 1.515 7.524 14.748 1.00 83.12 210 THR A CA 1
ATOM 1692 C C . THR A 1 210 ? 0.054 7.954 14.641 1.00 83.12 210 THR A C 1
ATOM 1694 O O . THR A 1 210 ? -0.650 7.458 13.771 1.00 83.12 210 THR A O 1
ATOM 1697 N N . LEU A 1 211 ? -0.397 8.867 15.508 1.00 84.88 211 LEU A N 1
ATOM 1698 C CA . LEU A 1 211 ? -1.780 9.350 15.570 1.00 84.88 211 LEU A CA 1
ATOM 1699 C C . LEU A 1 211 ? -1.988 10.668 14.810 1.00 84.88 211 LEU A C 1
ATOM 1701 O O . LEU A 1 211 ? -3.130 11.036 14.514 1.00 84.88 211 LEU A O 1
ATOM 1705 N N . ASP A 1 212 ? -0.901 11.379 14.509 1.00 83.50 212 ASP A N 1
ATOM 1706 C CA . ASP A 1 212 ? -0.917 12.611 13.730 1.00 83.50 212 ASP A CA 1
ATOM 1707 C C . ASP A 1 212 ? -1.515 12.394 12.334 1.00 83.50 212 ASP A C 1
ATOM 1709 O O . ASP A 1 212 ? -1.430 11.319 11.732 1.00 83.50 212 ASP A O 1
ATOM 1713 N N . CYS A 1 213 ? -2.150 13.434 11.789 1.00 78.75 213 CYS A N 1
ATOM 1714 C CA . CYS A 1 213 ? -2.625 13.370 10.415 1.00 78.75 213 CYS A CA 1
ATOM 1715 C C . CYS A 1 213 ? -1.451 13.224 9.443 1.00 78.75 213 CYS A C 1
ATOM 1717 O O . CYS A 1 213 ? -0.355 13.744 9.669 1.00 78.75 213 CYS A O 1
ATOM 1719 N N . TRP A 1 214 ? -1.701 12.557 8.317 1.00 82.38 214 TRP A N 1
ATOM 1720 C CA . TRP A 1 214 ? -0.687 12.401 7.282 1.00 82.38 214 TRP A CA 1
ATOM 1721 C C . TRP A 1 214 ? -0.172 13.762 6.783 1.00 82.38 214 TRP A C 1
ATOM 1723 O O . TRP A 1 214 ? -0.911 14.748 6.771 1.00 82.38 214 TRP A O 1
ATOM 1733 N N . PRO A 1 215 ? 1.091 13.847 6.340 1.00 72.94 215 PRO A N 1
ATOM 1734 C CA . PRO A 1 215 ? 1.631 15.062 5.741 1.00 72.94 215 PRO A CA 1
ATOM 1735 C C . PRO A 1 215 ? 0.732 15.574 4.620 1.00 72.94 215 PRO A C 1
ATOM 1737 O O . PRO A 1 215 ? 0.165 14.785 3.869 1.00 72.94 215 PRO A O 1
ATOM 1740 N N . SER A 1 216 ? 0.627 16.895 4.486 1.00 70.38 216 SER A N 1
ATOM 1741 C CA . SER A 1 216 ? -0.243 17.553 3.496 1.00 70.38 216 SER A CA 1
ATOM 1742 C C . SER A 1 216 ? -1.751 17.400 3.753 1.00 70.38 216 SER A C 1
ATOM 1744 O O . SER A 1 216 ? -2.552 17.901 2.961 1.00 70.38 216 SER A O 1
ATOM 1746 N N . MET A 1 217 ? -2.145 16.772 4.866 1.00 76.81 217 MET A N 1
ATOM 1747 C CA . MET A 1 217 ? -3.510 16.765 5.386 1.00 76.81 217 MET A CA 1
ATOM 1748 C C . MET A 1 217 ? -3.693 17.805 6.488 1.00 76.81 217 MET A C 1
ATOM 1750 O O . MET A 1 217 ? -2.739 18.216 7.143 1.00 76.81 217 MET A O 1
ATOM 1754 N N . ASN A 1 218 ? -4.943 18.203 6.720 1.00 81.19 218 ASN A N 1
ATOM 1755 C CA . ASN A 1 218 ? -5.307 19.058 7.844 1.00 81.19 218 ASN A CA 1
ATOM 1756 C C . ASN A 1 218 ? -6.621 18.569 8.461 1.00 81.19 218 ASN A C 1
ATOM 1758 O O . ASN A 1 218 ? -7.706 19.024 8.093 1.00 81.19 218 ASN A O 1
ATOM 1762 N N . TYR A 1 219 ? -6.520 17.586 9.350 1.00 83.69 219 TYR A N 1
ATOM 1763 C CA . TYR A 1 219 ? -7.642 17.084 10.134 1.00 83.69 219 TYR A CA 1
ATOM 1764 C C . TYR A 1 219 ? -7.148 16.540 11.475 1.00 83.69 219 TYR A C 1
ATOM 1766 O O . TYR A 1 219 ? -5.995 16.143 11.611 1.00 83.69 219 TYR A O 1
ATOM 1774 N N . TYR A 1 220 ? -8.041 16.472 12.457 1.00 84.56 220 TYR A N 1
ATOM 1775 C CA . TYR A 1 220 ? -7.782 15.765 13.709 1.00 84.56 220 TYR A CA 1
ATOM 1776 C C . TYR A 1 220 ? -8.355 14.357 13.627 1.00 84.56 220 TYR A C 1
ATOM 1778 O O . TYR A 1 220 ? -9.461 14.176 13.111 1.00 84.56 220 TYR A O 1
ATOM 1786 N N . ILE A 1 221 ? -7.642 13.364 14.167 1.00 87.50 221 ILE A N 1
ATOM 1787 C CA . ILE A 1 221 ? -8.129 11.978 14.202 1.00 87.50 221 ILE A CA 1
ATOM 1788 C C . ILE A 1 221 ? -9.523 11.897 14.840 1.00 87.50 221 ILE A C 1
ATOM 1790 O O . ILE A 1 221 ? -10.404 11.254 14.286 1.00 87.50 221 ILE A O 1
ATOM 1794 N N . THR A 1 222 ? -9.779 12.663 15.905 1.00 86.06 222 THR A N 1
ATOM 1795 C CA . THR A 1 222 ? -11.085 12.768 16.587 1.00 86.06 222 THR A CA 1
ATOM 1796 C C . THR A 1 222 ? -12.209 13.324 15.709 1.00 86.06 222 THR A C 1
ATOM 1798 O O . THR A 1 222 ? -13.378 13.066 15.978 1.00 86.06 222 THR A O 1
ATOM 1801 N N . GLY A 1 223 ? -11.874 14.074 14.657 1.00 84.50 223 GLY A N 1
ATOM 1802 C CA . GLY A 1 223 ? -12.824 14.580 13.666 1.00 84.50 223 GLY A CA 1
ATOM 1803 C C . GLY A 1 223 ? -13.087 13.616 12.508 1.00 84.50 223 GLY A C 1
ATOM 1804 O O . GLY A 1 223 ? -13.944 13.901 11.674 1.00 84.50 223 GLY A O 1
ATOM 1805 N N . CYS A 1 224 ? -12.363 12.497 12.430 1.00 87.44 224 CYS A N 1
ATOM 1806 C CA . CYS A 1 224 ? -12.585 11.479 11.407 1.00 87.44 224 CYS A CA 1
ATOM 1807 C C . CYS A 1 224 ? -13.851 10.682 11.708 1.00 87.44 224 CYS A C 1
ATOM 1809 O O . CYS A 1 224 ? -14.234 10.516 12.863 1.00 87.44 224 CYS A O 1
ATOM 1811 N N . LYS A 1 225 ? -14.481 10.148 10.665 1.00 88.06 225 LYS A N 1
ATOM 1812 C CA . LYS A 1 225 ? -15.592 9.205 10.808 1.00 88.06 225 LYS A CA 1
ATOM 1813 C C . LYS A 1 225 ? -15.089 7.801 11.116 1.00 88.06 225 LYS A C 1
ATOM 1815 O O . LYS A 1 225 ? -15.639 7.121 11.976 1.00 88.06 225 LYS A O 1
ATOM 1820 N N . TYR A 1 226 ? -14.027 7.397 10.420 1.00 90.06 226 TYR A N 1
ATOM 1821 C CA . TYR A 1 226 ? -13.424 6.079 10.562 1.00 90.06 226 TYR A CA 1
ATOM 1822 C C . TYR A 1 226 ? -11.934 6.188 10.869 1.00 90.06 226 TYR A C 1
ATOM 1824 O O . TYR A 1 226 ? -11.238 6.994 10.251 1.00 90.06 226 TYR A O 1
ATOM 1832 N N . VAL A 1 227 ? -11.439 5.322 11.749 1.00 92.25 227 VAL A N 1
ATOM 1833 C CA . VAL A 1 227 ? -10.008 5.027 11.902 1.00 92.25 227 VAL A CA 1
ATOM 1834 C C . VAL A 1 227 ? -9.772 3.593 11.437 1.00 92.25 227 VAL A C 1
ATOM 1836 O O . VAL A 1 227 ? -10.385 2.659 11.954 1.00 92.25 227 VAL A O 1
ATOM 1839 N N . LEU A 1 228 ? -8.915 3.424 10.432 1.00 93.81 228 LEU A N 1
ATOM 1840 C CA . LEU A 1 228 ? -8.625 2.151 9.776 1.00 93.81 228 LEU A CA 1
ATOM 1841 C C . LEU A 1 228 ? -7.257 1.646 10.234 1.00 93.81 228 LEU A C 1
ATOM 1843 O O . LEU A 1 228 ? -6.238 2.225 9.867 1.00 93.81 228 LEU A O 1
ATOM 1847 N N . MET A 1 229 ? -7.240 0.579 11.035 1.00 93.44 229 MET A N 1
ATOM 1848 C CA . MET A 1 229 ? -6.041 0.062 11.697 1.00 93.44 229 MET A CA 1
ATOM 1849 C C . MET A 1 229 ? -5.748 -1.384 11.275 1.00 93.44 229 MET A C 1
ATOM 1851 O O . MET A 1 229 ? -6.351 -2.319 11.808 1.00 93.44 229 MET A O 1
ATOM 1855 N N . PRO A 1 230 ? -4.826 -1.601 10.329 1.00 93.81 230 PRO A N 1
ATOM 1856 C CA . PRO A 1 230 ? -4.417 -2.929 9.908 1.00 93.81 230 PRO A CA 1
ATOM 1857 C C . PRO A 1 230 ? -3.474 -3.562 10.936 1.00 93.81 230 PRO A C 1
ATOM 1859 O O . PRO A 1 230 ? -2.644 -2.886 11.535 1.00 93.81 230 PRO A O 1
ATOM 1862 N N . TRP A 1 231 ? -3.567 -4.874 11.113 1.00 89.81 231 TRP A N 1
ATOM 1863 C CA . TRP A 1 231 ? -2.742 -5.667 12.019 1.00 89.81 231 TRP A CA 1
ATOM 1864 C C . TRP A 1 231 ? -2.387 -7.013 11.386 1.00 89.81 231 TRP A C 1
ATOM 1866 O O . TRP A 1 231 ? -3.167 -7.543 10.597 1.00 89.81 231 TRP A O 1
ATOM 1876 N N . LYS A 1 232 ? -1.228 -7.581 11.739 1.00 87.25 232 LYS A N 1
ATOM 1877 C CA . LYS A 1 232 ? -0.836 -8.947 11.369 1.00 87.25 232 LYS A CA 1
ATOM 1878 C C . LYS A 1 232 ? -0.723 -9.802 12.632 1.00 87.25 232 LYS A C 1
ATOM 1880 O O . LYS A 1 232 ? 0.032 -9.455 13.534 1.00 87.25 232 LYS A O 1
ATOM 1885 N N . LEU A 1 233 ? -1.434 -10.928 12.681 1.00 79.75 233 LEU A N 1
ATOM 1886 C CA . LEU A 1 233 ? -1.380 -11.903 13.772 1.00 79.75 233 LEU A CA 1
ATOM 1887 C C . LEU A 1 233 ? -1.422 -13.325 13.210 1.00 79.75 233 LEU A C 1
ATOM 1889 O O . LEU A 1 233 ? -2.372 -13.661 12.509 1.00 79.75 233 LEU A O 1
ATOM 1893 N N . ASN A 1 234 ? -0.448 -14.163 13.580 1.00 74.19 234 ASN A N 1
ATOM 1894 C CA . ASN A 1 234 ? -0.372 -15.581 13.194 1.00 74.19 234 ASN A CA 1
ATOM 1895 C C . ASN A 1 234 ? -0.600 -15.790 11.685 1.00 74.19 234 ASN A C 1
ATOM 1897 O O . ASN A 1 234 ? -1.537 -16.478 11.293 1.00 74.19 234 ASN A O 1
ATOM 1901 N N . GLU A 1 235 ? 0.181 -15.092 10.854 1.00 77.75 235 GLU A N 1
ATOM 1902 C CA . GLU A 1 235 ? 0.070 -15.100 9.381 1.00 77.75 235 GLU A CA 1
ATOM 1903 C C . GLU A 1 235 ? -1.286 -14.659 8.791 1.00 77.75 235 GLU A C 1
ATOM 1905 O O . GLU A 1 235 ? -1.437 -14.581 7.581 1.00 77.75 235 GLU A O 1
ATOM 1910 N N . CYS A 1 236 ? -2.248 -14.251 9.620 1.00 83.19 236 CYS A N 1
ATOM 1911 C CA . CYS A 1 236 ? -3.478 -13.601 9.186 1.00 83.19 236 CYS A CA 1
ATOM 1912 C C . CYS A 1 236 ? -3.365 -12.083 9.315 1.00 83.19 236 CYS A C 1
ATOM 1914 O O . CYS A 1 236 ? -2.650 -11.547 10.168 1.00 83.19 236 CYS A O 1
ATOM 1916 N N . TYR A 1 237 ? -4.172 -11.385 8.530 1.00 88.00 237 TYR A N 1
ATOM 1917 C CA . TYR A 1 237 ? -4.291 -9.941 8.574 1.00 88.00 237 TYR A CA 1
ATOM 1918 C C . TYR A 1 237 ? -5.668 -9.537 9.081 1.00 88.00 237 TYR A C 1
ATOM 1920 O O . TYR A 1 237 ? -6.683 -10.102 8.684 1.00 88.00 237 TYR A O 1
ATOM 1928 N N . THR A 1 238 ? -5.712 -8.538 9.954 1.00 88.31 238 THR A N 1
ATOM 1929 C CA . THR A 1 238 ? -6.955 -8.001 10.501 1.00 88.31 238 THR A CA 1
ATOM 1930 C C . THR A 1 238 ? -7.021 -6.506 10.247 1.00 88.31 238 THR A C 1
ATOM 1932 O O . THR A 1 238 ? -6.104 -5.786 10.619 1.00 88.31 238 THR A O 1
ATOM 1935 N N . LEU A 1 239 ? -8.110 -6.017 9.660 1.00 91.44 239 LEU A N 1
ATOM 1936 C CA . LEU A 1 239 ? -8.419 -4.591 9.629 1.00 91.44 239 LEU A CA 1
ATOM 1937 C C . LEU A 1 239 ? -9.396 -4.268 10.753 1.00 91.44 239 LEU A C 1
ATOM 1939 O O . LEU A 1 239 ? -10.549 -4.694 10.697 1.00 91.44 239 LEU A O 1
ATOM 1943 N N . PHE A 1 240 ? -8.954 -3.507 11.748 1.00 90.38 240 PHE A N 1
ATOM 1944 C CA . PHE A 1 240 ? -9.848 -2.879 12.712 1.00 90.38 240 PHE A CA 1
ATOM 1945 C C . PHE A 1 240 ? -10.387 -1.579 12.122 1.00 90.38 240 PHE A C 1
ATOM 1947 O O . PHE A 1 240 ? -9.636 -0.757 11.602 1.00 90.38 240 PHE A O 1
ATOM 1954 N N . VAL A 1 241 ? -11.694 -1.392 12.221 1.00 90.69 241 VAL A N 1
ATOM 1955 C CA . VAL A 1 241 ? -12.375 -0.160 11.848 1.00 90.69 241 VAL A CA 1
ATOM 1956 C C . VAL A 1 241 ? -13.017 0.396 13.102 1.00 90.69 241 VAL A C 1
ATOM 1958 O O . VAL A 1 241 ? -13.943 -0.208 13.640 1.00 90.69 241 VAL A O 1
ATOM 1961 N N . ILE A 1 242 ? -12.546 1.554 13.547 1.00 90.38 242 ILE A N 1
ATOM 1962 C CA . ILE A 1 242 ? -13.196 2.322 14.605 1.00 90.38 242 ILE A CA 1
ATOM 1963 C C . ILE A 1 242 ? -14.137 3.313 13.928 1.00 90.38 242 ILE A C 1
ATOM 1965 O O . ILE A 1 242 ? -13.672 4.251 13.283 1.00 90.38 242 ILE A O 1
ATOM 1969 N N . ASP A 1 243 ? -15.445 3.097 14.050 1.00 87.81 243 ASP A N 1
ATOM 1970 C CA . ASP A 1 243 ? -16.459 4.088 13.695 1.00 87.81 243 ASP A CA 1
ATOM 1971 C C . ASP A 1 243 ? -16.723 4.989 14.905 1.00 87.81 243 ASP A C 1
ATOM 1973 O O . ASP A 1 243 ? -17.252 4.540 15.929 1.00 87.81 243 ASP A O 1
ATOM 1977 N N . HIS A 1 244 ? -16.387 6.274 14.782 1.00 84.06 244 HIS A N 1
ATOM 1978 C CA . HIS A 1 244 ? -16.628 7.265 15.833 1.00 84.06 244 HIS A CA 1
ATOM 1979 C C . HIS A 1 244 ? -18.120 7.506 16.121 1.00 84.06 244 HIS A C 1
ATOM 1981 O O . HIS A 1 244 ? -18.451 8.143 17.119 1.00 84.06 244 HIS A O 1
ATOM 1987 N N . VAL A 1 245 ? -19.031 6.972 15.300 1.00 74.75 245 VAL A N 1
ATOM 1988 C CA . VAL A 1 245 ? -20.485 7.030 15.508 1.00 74.75 245 VAL A CA 1
ATOM 1989 C C . VAL A 1 245 ? -21.010 5.860 16.363 1.00 74.75 245 VAL A C 1
ATOM 1991 O O . VAL A 1 245 ? -22.146 5.924 16.830 1.00 74.75 245 VAL A O 1
ATOM 1994 N N . GLY A 1 246 ? -20.191 4.843 16.675 1.00 65.00 246 GLY A N 1
ATOM 1995 C CA . GLY A 1 246 ? -20.498 3.924 17.783 1.00 65.00 246 GLY A CA 1
ATOM 1996 C C . GLY A 1 246 ? -20.257 2.432 17.565 1.00 65.00 246 GLY A C 1
ATOM 1997 O O . GLY A 1 246 ? -20.792 1.640 18.342 1.00 65.00 246 GLY A O 1
ATOM 1998 N N . GLN A 1 247 ? -19.479 2.007 16.562 1.00 73.62 247 GLN A N 1
ATOM 1999 C CA . GLN A 1 247 ? -19.165 0.583 16.401 1.00 73.62 247 GLN A CA 1
ATOM 2000 C C . GLN A 1 247 ? -17.719 0.326 15.968 1.00 73.62 247 GLN A C 1
ATOM 2002 O O . GLN A 1 247 ? -17.226 0.884 14.995 1.00 73.62 247 GLN A O 1
ATOM 2007 N N . THR A 1 248 ? -17.047 -0.593 16.661 1.00 76.00 248 THR A N 1
ATOM 2008 C CA . THR A 1 248 ? -15.770 -1.142 16.198 1.00 76.00 248 THR A CA 1
ATOM 2009 C C . THR A 1 248 ? -16.035 -2.440 15.447 1.00 76.00 248 THR A C 1
ATOM 2011 O O . THR A 1 248 ? -16.632 -3.369 15.995 1.00 76.00 248 THR A O 1
ATOM 2014 N N . LEU A 1 249 ? -15.597 -2.512 14.194 1.00 80.31 249 LEU A N 1
ATOM 2015 C CA . LEU A 1 249 ? -15.679 -3.703 13.350 1.00 80.31 249 LEU A CA 1
ATOM 2016 C C . LEU A 1 249 ? -14.270 -4.250 13.113 1.00 80.31 249 LEU A C 1
ATOM 2018 O O . LEU A 1 249 ? -13.298 -3.498 13.136 1.00 80.31 249 LEU A O 1
ATOM 2022 N N . PHE A 1 250 ? -14.147 -5.553 12.873 1.00 76.75 250 PHE A N 1
ATOM 2023 C CA . PHE A 1 250 ? -12.882 -6.149 12.455 1.00 76.75 250 PHE A CA 1
ATOM 2024 C C . PHE A 1 250 ? -13.087 -7.105 11.281 1.00 76.75 250 PHE A C 1
ATOM 2026 O O . PHE A 1 250 ? -14.085 -7.819 11.212 1.00 76.75 250 PHE A O 1
ATOM 2033 N N . TYR A 1 251 ? -12.130 -7.096 10.357 1.00 78.94 251 TYR A N 1
ATOM 2034 C CA . TYR A 1 251 ? -12.119 -7.912 9.145 1.00 78.94 251 TYR A CA 1
ATOM 2035 C C . TYR A 1 251 ? -10.870 -8.770 9.174 1.00 78.94 251 TYR A C 1
ATOM 2037 O O . TYR A 1 251 ? -9.780 -8.226 9.025 1.00 78.94 251 TYR A O 1
ATOM 2045 N N . ARG A 1 252 ? -11.012 -10.083 9.373 1.00 83.12 252 ARG A N 1
ATOM 2046 C CA . ARG A 1 252 ? -9.881 -11.015 9.348 1.00 83.12 252 ARG A CA 1
ATOM 2047 C C . ARG A 1 252 ? -9.796 -11.700 7.988 1.00 83.12 252 ARG A C 1
ATOM 2049 O O . ARG A 1 252 ? -10.743 -12.359 7.562 1.00 83.12 252 ARG A O 1
ATOM 2056 N N . VAL A 1 253 ? -8.658 -11.534 7.332 1.00 82.44 253 VAL A N 1
ATOM 2057 C CA . VAL A 1 253 ? -8.373 -12.016 5.982 1.00 82.44 253 VAL A CA 1
ATOM 2058 C C . VAL A 1 253 ? -6.997 -12.673 5.919 1.00 82.44 253 VAL A C 1
ATOM 2060 O O . VAL A 1 253 ? -6.131 -12.409 6.753 1.00 82.44 253 VAL A O 1
ATOM 2063 N N . ASN A 1 254 ? -6.786 -13.515 4.913 1.00 81.44 254 ASN A N 1
ATOM 2064 C CA . ASN A 1 254 ? -5.561 -14.311 4.797 1.00 81.44 254 ASN A CA 1
ATOM 2065 C C . ASN A 1 254 ? -4.400 -13.606 4.079 1.00 81.44 254 ASN A C 1
ATOM 2067 O O . ASN A 1 254 ? -3.298 -14.128 4.072 1.00 81.44 254 ASN A O 1
ATOM 2071 N N . THR A 1 255 ? -4.608 -12.415 3.505 1.00 83.88 255 THR A N 1
ATOM 2072 C CA . THR A 1 255 ? -3.530 -11.656 2.849 1.00 83.88 255 THR A CA 1
ATOM 2073 C C . THR A 1 255 ? -3.677 -10.151 3.052 1.00 83.88 255 THR A C 1
ATOM 2075 O O . THR A 1 255 ? -4.782 -9.609 3.175 1.00 83.88 255 THR A O 1
ATOM 2078 N N . ASN A 1 256 ? -2.550 -9.444 3.050 1.00 86.75 256 ASN A N 1
ATOM 2079 C CA . ASN A 1 256 ? -2.522 -7.999 3.228 1.00 86.75 256 ASN A CA 1
ATOM 2080 C C . ASN A 1 256 ? -3.053 -7.201 2.030 1.00 86.75 256 ASN A C 1
ATOM 2082 O O . ASN A 1 256 ? -3.498 -6.067 2.214 1.00 86.75 256 ASN A O 1
ATOM 2086 N N . TYR A 1 257 ? -3.115 -7.786 0.831 1.00 86.06 257 TYR A N 1
ATOM 2087 C CA . TYR A 1 257 ? -3.764 -7.145 -0.320 1.00 86.06 257 TYR A CA 1
ATOM 2088 C C . TYR A 1 257 ? -5.269 -6.952 -0.098 1.00 86.06 257 TYR A C 1
ATOM 2090 O O . TYR A 1 257 ? -5.828 -5.925 -0.482 1.00 86.06 257 TYR A O 1
ATOM 2098 N N . LEU A 1 258 ? -5.935 -7.907 0.559 1.00 86.19 258 LEU A N 1
ATOM 2099 C CA . LEU A 1 258 ? -7.361 -7.807 0.886 1.00 86.19 258 LEU A CA 1
ATOM 2100 C C . LEU A 1 258 ? -7.625 -6.723 1.933 1.00 86.19 258 LEU A C 1
ATOM 2102 O O . LEU A 1 258 ? -8.632 -6.024 1.845 1.00 86.19 258 LEU A O 1
ATOM 2106 N N . VAL A 1 259 ? -6.702 -6.536 2.882 1.00 90.38 259 VAL A N 1
ATOM 2107 C CA . VAL A 1 259 ? -6.773 -5.424 3.838 1.00 90.38 259 VAL A CA 1
ATOM 2108 C C . VAL A 1 259 ? -6.693 -4.081 3.118 1.00 90.38 259 VAL A C 1
ATOM 2110 O O . VAL A 1 259 ? -7.543 -3.228 3.360 1.00 90.38 259 VAL A O 1
ATOM 2113 N N . LEU A 1 260 ? -5.742 -3.900 2.193 1.00 89.31 260 LEU A N 1
ATOM 2114 C CA . LEU A 1 260 ? -5.644 -2.662 1.407 1.00 89.31 260 LEU A CA 1
ATOM 2115 C C . LEU A 1 260 ? -6.923 -2.393 0.604 1.00 89.31 260 LEU A C 1
ATOM 2117 O O . LEU A 1 260 ? -7.431 -1.274 0.619 1.00 89.31 260 LEU A O 1
ATOM 2121 N N . GLN A 1 261 ? -7.490 -3.414 -0.043 1.00 87.81 261 GLN A N 1
ATOM 2122 C CA . GLN A 1 261 ? -8.762 -3.282 -0.759 1.00 87.81 261 GLN A CA 1
ATOM 2123 C C . GLN A 1 261 ? -9.913 -2.882 0.168 1.00 87.81 261 GLN A C 1
ATOM 2125 O O . GLN A 1 261 ? -10.679 -1.970 -0.149 1.00 87.81 261 GLN A O 1
ATOM 2130 N N . ALA A 1 262 ? -10.025 -3.529 1.330 1.00 87.94 262 ALA A N 1
ATOM 2131 C CA . ALA A 1 262 ? -11.043 -3.192 2.316 1.00 87.94 262 ALA A CA 1
ATOM 2132 C C . ALA A 1 262 ? -10.902 -1.736 2.787 1.00 87.94 262 ALA A C 1
ATOM 2134 O O . ALA A 1 262 ? -11.909 -1.039 2.890 1.00 87.94 262 ALA A O 1
ATOM 2135 N N . MET A 1 263 ? -9.670 -1.255 2.995 1.00 90.94 263 MET A N 1
ATOM 2136 C CA . MET A 1 263 ? -9.380 0.136 3.362 1.00 90.94 263 MET A CA 1
ATOM 2137 C C . MET A 1 263 ? -9.853 1.128 2.284 1.00 90.94 263 MET A C 1
ATOM 2139 O O . MET A 1 263 ? -10.517 2.107 2.619 1.00 90.94 263 MET A O 1
ATOM 2143 N N . VAL A 1 264 ? -9.594 0.845 1.000 1.00 86.69 264 VAL A N 1
ATOM 2144 C CA . VAL A 1 264 ? -10.051 1.668 -0.142 1.00 86.69 264 VAL A CA 1
ATOM 2145 C C . VAL A 1 264 ? -11.579 1.757 -0.193 1.00 86.69 264 VAL A C 1
ATOM 2147 O O . VAL A 1 264 ? -12.157 2.836 -0.352 1.00 86.69 264 VAL A O 1
ATOM 2150 N N . MET A 1 265 ? -12.252 0.612 -0.072 1.00 84.62 265 MET A N 1
ATOM 2151 C CA . MET A 1 265 ? -13.703 0.512 -0.244 1.00 84.62 265 MET A CA 1
ATOM 2152 C C . MET A 1 265 ? -14.493 0.997 0.974 1.00 84.62 265 MET A C 1
ATOM 2154 O O . MET A 1 265 ? -15.680 1.317 0.850 1.00 84.62 265 MET A O 1
ATOM 2158 N N . TRP A 1 266 ? -13.857 1.043 2.149 1.00 86.19 266 TRP A N 1
ATOM 2159 C CA . TRP A 1 266 ? -14.531 1.345 3.404 1.00 86.19 266 TRP A CA 1
ATOM 2160 C C . TRP A 1 266 ? -15.273 2.676 3.350 1.00 86.19 266 TRP A C 1
ATOM 2162 O O . TRP A 1 266 ? -14.724 3.671 2.901 1.00 86.19 266 TRP A O 1
ATOM 2172 N N . GLY A 1 267 ? -16.509 2.733 3.845 1.00 78.31 267 GLY A N 1
ATOM 2173 C CA . GLY A 1 267 ? -17.234 3.998 3.989 1.00 78.31 267 GLY A CA 1
ATOM 2174 C C . GLY A 1 267 ? -17.756 4.627 2.691 1.00 78.31 267 GLY A C 1
ATOM 2175 O O . GLY A 1 267 ? -18.435 5.644 2.775 1.00 78.31 267 GLY A O 1
ATOM 2176 N N . ASN A 1 268 ? -17.542 4.015 1.520 1.00 75.38 268 ASN A N 1
ATOM 2177 C CA . ASN A 1 268 ? -17.979 4.568 0.227 1.00 75.38 268 ASN A CA 1
ATOM 2178 C C . ASN A 1 268 ? -19.482 4.342 -0.069 1.00 75.38 268 ASN A C 1
ATOM 2180 O O . ASN A 1 268 ? -19.939 4.582 -1.184 1.00 75.38 268 ASN A O 1
ATOM 2184 N N . GLY A 1 269 ? -20.256 3.805 0.886 1.00 69.88 269 GLY A N 1
ATOM 2185 C CA . GLY A 1 269 ? -21.687 3.490 0.728 1.00 69.88 269 GLY A CA 1
ATOM 2186 C C . GLY A 1 269 ? -21.999 2.355 -0.259 1.00 69.88 269 GLY A C 1
ATOM 2187 O O . GLY A 1 269 ? -23.161 1.993 -0.437 1.00 69.88 269 GLY A O 1
ATOM 2188 N N . ARG A 1 270 ? -20.969 1.784 -0.890 1.00 72.38 270 ARG A N 1
ATOM 2189 C CA . ARG A 1 270 ? -21.053 0.658 -1.822 1.00 72.38 270 ARG A CA 1
ATOM 2190 C C . ARG A 1 270 ? -20.698 -0.643 -1.115 1.00 72.38 270 ARG A C 1
ATOM 2192 O O . ARG A 1 270 ? -20.021 -0.648 -0.088 1.00 72.38 270 ARG A O 1
ATOM 2199 N N . ARG A 1 271 ? -21.167 -1.754 -1.680 1.00 71.88 271 ARG A N 1
ATOM 2200 C CA . ARG A 1 271 ? -20.720 -3.085 -1.260 1.00 71.88 271 ARG A CA 1
ATOM 2201 C C . ARG A 1 271 ? -19.254 -3.274 -1.646 1.00 71.88 271 ARG A C 1
ATOM 2203 O O . ARG A 1 271 ? -18.781 -2.646 -2.588 1.00 71.88 271 ARG A O 1
ATOM 2210 N N . MET A 1 272 ? -18.549 -4.115 -0.895 1.00 75.81 272 MET A N 1
ATOM 2211 C CA . MET A 1 272 ? -17.164 -4.451 -1.210 1.00 75.81 272 MET A CA 1
ATOM 2212 C C . MET A 1 272 ? -17.113 -5.383 -2.420 1.00 75.81 272 MET A C 1
ATOM 2214 O O . MET A 1 272 ? -17.740 -6.442 -2.408 1.00 75.81 272 MET A O 1
ATOM 2218 N N . GLU A 1 273 ? -16.340 -4.988 -3.424 1.00 76.69 273 GLU A N 1
ATOM 2219 C CA . GLU A 1 273 ? -16.055 -5.744 -4.639 1.00 76.69 273 GLU A CA 1
ATOM 2220 C C . GLU A 1 273 ? -14.544 -5.950 -4.718 1.00 76.69 273 GLU A C 1
ATOM 2222 O O . GLU A 1 273 ? -13.777 -5.015 -4.940 1.00 76.69 273 GLU A O 1
ATOM 2227 N N . PHE A 1 274 ? -14.112 -7.181 -4.461 1.00 78.56 274 PHE A N 1
ATOM 2228 C CA . PHE A 1 274 ? -12.697 -7.529 -4.469 1.00 78.56 274 PHE A CA 1
ATOM 2229 C C . PHE A 1 274 ? -12.239 -7.861 -5.886 1.00 78.56 274 PHE A C 1
ATOM 2231 O O . PHE A 1 274 ? -12.986 -8.438 -6.672 1.00 78.56 274 PHE A O 1
ATOM 2238 N N . VAL A 1 275 ? -10.988 -7.529 -6.184 1.00 78.88 275 VAL A N 1
ATOM 2239 C CA . VAL A 1 275 ? -10.277 -7.927 -7.399 1.00 78.88 275 VAL A CA 1
ATOM 2240 C C . VAL A 1 275 ? -9.095 -8.831 -7.050 1.00 78.88 275 VAL A C 1
ATOM 2242 O O . VAL A 1 275 ? -8.647 -8.898 -5.899 1.00 78.88 275 VAL A O 1
ATOM 2245 N N . ARG A 1 276 ? -8.583 -9.530 -8.065 1.00 80.75 276 ARG A N 1
ATOM 2246 C CA . ARG A 1 276 ? -7.445 -10.446 -7.945 1.00 80.75 276 ARG A CA 1
ATOM 2247 C C . ARG A 1 276 ? -6.159 -9.741 -7.516 1.00 80.75 276 ARG A C 1
ATOM 2249 O O . ARG A 1 276 ? -5.915 -8.579 -7.855 1.00 80.75 276 ARG A O 1
ATOM 2256 N N . ALA A 1 277 ? -5.311 -10.471 -6.792 1.00 77.00 277 ALA A N 1
ATOM 2257 C CA . ALA A 1 277 ? -4.088 -9.935 -6.202 1.00 77.00 277 ALA A CA 1
ATOM 2258 C C . ALA A 1 277 ? -3.092 -9.440 -7.262 1.00 77.00 277 ALA A C 1
ATOM 2260 O O . ALA A 1 277 ? -2.484 -8.389 -7.073 1.00 77.00 277 ALA A O 1
ATOM 2261 N N . LYS A 1 278 ? -2.962 -10.132 -8.401 1.00 81.31 278 LYS A N 1
ATOM 2262 C CA . LYS A 1 278 ? -2.134 -9.735 -9.554 1.00 81.31 278 LYS A CA 1
ATOM 2263 C C . LYS A 1 278 ? -2.433 -8.316 -10.030 1.00 81.31 278 LYS A C 1
ATOM 2265 O O . LYS A 1 278 ? -1.512 -7.511 -10.150 1.00 81.31 278 LYS A O 1
ATOM 2270 N N . ILE A 1 279 ? -3.710 -7.975 -10.212 1.00 79.88 279 ILE A N 1
ATOM 2271 C CA . ILE A 1 279 ? -4.129 -6.635 -10.657 1.00 79.88 279 ILE A CA 1
ATOM 2272 C C . ILE A 1 279 ? -3.709 -5.578 -9.626 1.00 79.88 279 ILE A C 1
ATOM 2274 O O . ILE A 1 279 ? -3.168 -4.530 -9.977 1.00 79.88 279 ILE A O 1
ATOM 2278 N N . LEU A 1 280 ? -3.899 -5.865 -8.338 1.00 79.56 280 LEU A N 1
ATOM 2279 C CA . LEU A 1 280 ? -3.554 -4.936 -7.257 1.00 79.56 280 LEU A CA 1
ATOM 2280 C C . LEU A 1 280 ? -2.056 -4.724 -7.127 1.00 79.56 280 LEU A C 1
ATOM 2282 O O . LEU A 1 280 ? -1.624 -3.592 -6.944 1.00 79.56 280 LEU A O 1
ATOM 2286 N N . ARG A 1 281 ? -1.268 -5.797 -7.222 1.00 85.38 281 ARG A N 1
ATOM 2287 C CA . ARG A 1 281 ? 0.198 -5.755 -7.167 1.00 85.38 281 ARG A CA 1
ATOM 2288 C C . ARG A 1 281 ? 0.754 -4.841 -8.245 1.00 85.38 281 ARG A C 1
ATOM 2290 O O . ARG A 1 281 ? 1.591 -3.992 -7.955 1.00 85.38 281 ARG A O 1
ATOM 2297 N N . ILE A 1 282 ? 0.246 -4.994 -9.464 1.00 87.12 282 ILE A N 1
ATOM 2298 C CA . ILE A 1 282 ? 0.635 -4.187 -10.615 1.00 87.12 282 ILE A CA 1
ATOM 2299 C C . ILE A 1 282 ? 0.234 -2.724 -10.406 1.00 87.12 282 ILE A C 1
ATOM 2301 O O . ILE A 1 282 ? 1.082 -1.842 -10.511 1.00 87.12 282 ILE A O 1
ATOM 2305 N N . ASN A 1 283 ? -1.023 -2.454 -10.044 1.00 84.31 283 ASN A N 1
ATOM 2306 C CA . ASN A 1 283 ? -1.486 -1.086 -9.795 1.00 84.31 283 ASN A CA 1
ATOM 2307 C C . ASN A 1 283 ? -0.674 -0.410 -8.686 1.00 84.31 283 ASN A C 1
ATOM 2309 O O . ASN A 1 283 ? -0.238 0.729 -8.830 1.00 84.31 283 ASN A O 1
ATOM 2313 N N . PHE A 1 284 ? -0.404 -1.143 -7.609 1.00 85.81 284 PHE A N 1
ATOM 2314 C CA . PHE A 1 284 ? 0.406 -0.662 -6.505 1.00 85.81 284 PHE A CA 1
ATOM 2315 C C . PHE A 1 284 ? 1.859 -0.395 -6.916 1.00 85.81 284 PHE A C 1
ATOM 2317 O O . PHE A 1 284 ? 2.426 0.621 -6.523 1.00 85.81 284 PHE A O 1
ATOM 2324 N N . LEU A 1 285 ? 2.460 -1.261 -7.735 1.00 91.12 285 LEU A N 1
ATOM 2325 C CA . LEU A 1 285 ? 3.795 -1.038 -8.287 1.00 91.12 285 LEU A CA 1
ATOM 2326 C C . LEU A 1 285 ? 3.851 0.262 -9.104 1.00 91.12 285 LEU A C 1
ATOM 2328 O O . LEU A 1 285 ? 4.793 1.039 -8.954 1.00 91.12 285 LEU A O 1
ATOM 2332 N N . ILE A 1 286 ? 2.845 0.512 -9.946 1.00 90.69 286 ILE A N 1
ATOM 2333 C CA . ILE A 1 286 ? 2.757 1.747 -10.734 1.00 90.69 286 ILE A CA 1
ATOM 2334 C C . ILE A 1 286 ? 2.599 2.969 -9.826 1.00 90.69 286 ILE A C 1
ATOM 2336 O O . ILE A 1 286 ? 3.320 3.950 -10.022 1.00 90.69 286 ILE A O 1
ATOM 2340 N N . ASP A 1 287 ? 1.721 2.901 -8.821 1.00 89.12 287 ASP A N 1
ATOM 2341 C CA . ASP A 1 287 ? 1.513 3.979 -7.847 1.00 89.12 287 ASP A CA 1
ATOM 2342 C C . ASP A 1 287 ? 2.808 4.272 -7.057 1.00 89.12 287 ASP A C 1
ATOM 2344 O O . ASP A 1 287 ? 3.185 5.432 -6.884 1.00 89.12 287 ASP A O 1
ATOM 2348 N N . LEU A 1 288 ? 3.554 3.236 -6.650 1.00 90.44 288 LEU A N 1
ATOM 2349 C CA . LEU A 1 288 ? 4.861 3.368 -5.990 1.00 90.44 288 LEU A CA 1
ATOM 2350 C C . LEU A 1 288 ? 5.913 4.031 -6.874 1.00 90.44 288 LEU A C 1
ATOM 2352 O O . LEU A 1 288 ? 6.701 4.839 -6.398 1.00 90.44 288 LEU A O 1
ATOM 2356 N N . LEU A 1 289 ? 5.988 3.661 -8.147 1.00 91.81 289 LEU A N 1
ATOM 2357 C CA . LEU A 1 289 ? 7.014 4.204 -9.033 1.00 91.81 289 LEU A CA 1
ATOM 2358 C C . LEU A 1 289 ? 6.666 5.610 -9.537 1.00 91.81 289 LEU A C 1
ATOM 2360 O O . LEU A 1 289 ? 7.567 6.359 -9.919 1.00 91.81 289 LEU A O 1
ATOM 2364 N N . SER A 1 290 ? 5.380 5.968 -9.517 1.00 88.44 290 SER A N 1
ATOM 2365 C CA . SER A 1 290 ? 4.863 7.220 -10.074 1.00 88.44 290 SER A CA 1
ATOM 2366 C C . SER A 1 290 ? 4.501 8.287 -9.037 1.00 88.44 290 SER A C 1
ATOM 2368 O O . SER A 1 290 ? 4.206 9.409 -9.451 1.00 88.44 290 SER A O 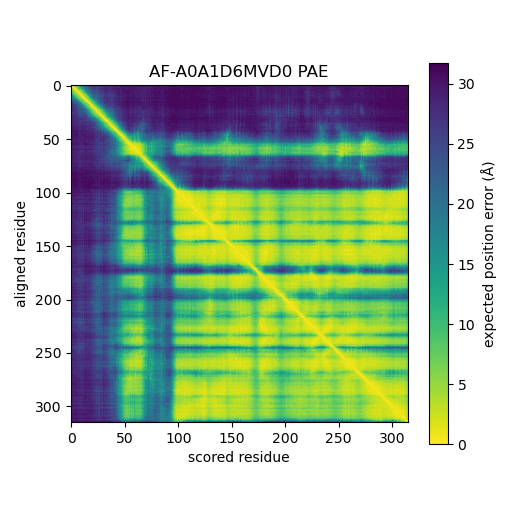1
ATOM 2370 N N . TYR A 1 291 ? 4.496 8.004 -7.724 1.00 86.00 291 TYR A N 1
ATOM 2371 C CA . TYR A 1 291 ? 4.069 9.028 -6.758 1.00 86.00 291 TYR A CA 1
ATOM 2372 C C . TYR A 1 291 ? 5.003 10.244 -6.763 1.00 86.00 291 TYR A C 1
ATOM 2374 O O . TYR A 1 291 ? 6.231 10.139 -6.784 1.00 86.00 291 TYR A O 1
ATOM 2382 N N . GLU A 1 292 ? 4.379 11.419 -6.753 1.00 82.75 292 GLU A N 1
ATOM 2383 C CA . GLU A 1 292 ? 5.032 12.701 -7.028 1.00 82.75 292 GLU A CA 1
ATOM 2384 C C . GLU A 1 292 ? 6.130 13.041 -6.020 1.00 82.75 292 GLU A C 1
ATOM 2386 O O . GLU A 1 292 ? 7.199 13.511 -6.405 1.00 82.75 292 GLU A O 1
ATOM 2391 N N . ASP A 1 293 ? 5.889 12.740 -4.746 1.00 84.12 293 ASP A N 1
ATOM 2392 C CA . ASP A 1 293 ? 6.771 13.099 -3.635 1.00 84.12 293 ASP A CA 1
ATOM 2393 C C . ASP A 1 293 ? 7.938 12.109 -3.451 1.00 84.12 293 ASP A C 1
ATOM 2395 O O . ASP A 1 293 ? 8.537 12.048 -2.375 1.00 84.12 293 ASP A O 1
ATOM 2399 N N . ASN A 1 294 ? 8.258 11.292 -4.465 1.00 90.56 294 ASN A N 1
ATOM 2400 C CA . ASN A 1 294 ? 9.360 10.337 -4.399 1.00 90.56 294 ASN A CA 1
ATOM 2401 C C . ASN A 1 294 ? 10.720 11.042 -4.533 1.00 90.56 294 ASN A C 1
ATOM 2403 O O . ASN A 1 294 ? 11.127 11.394 -5.646 1.00 90.56 294 ASN A O 1
ATOM 2407 N N . PRO A 1 295 ? 11.508 11.168 -3.451 1.00 89.62 295 PRO A N 1
ATOM 2408 C CA . PRO A 1 295 ? 12.815 11.808 -3.513 1.00 89.62 295 PRO A CA 1
ATOM 2409 C C . PRO A 1 295 ? 13.846 10.951 -4.246 1.00 89.62 295 PRO A C 1
ATOM 2411 O O . PRO A 1 295 ? 14.906 11.453 -4.591 1.00 89.62 295 PRO A O 1
ATOM 2414 N N . CYS A 1 296 ? 13.574 9.662 -4.462 1.00 92.62 296 CYS A N 1
ATOM 2415 C CA . CYS A 1 296 ? 14.465 8.728 -5.142 1.00 92.62 296 CYS A CA 1
ATOM 2416 C C . CYS A 1 296 ? 14.147 8.598 -6.635 1.00 92.62 296 CYS A C 1
ATOM 2418 O O . CYS A 1 296 ? 14.694 7.719 -7.293 1.00 92.62 296 CYS A O 1
ATOM 2420 N N . ARG A 1 297 ? 13.311 9.477 -7.204 1.00 89.31 297 ARG A N 1
ATOM 2421 C CA . ARG A 1 297 ? 12.925 9.405 -8.620 1.00 89.31 297 ARG A CA 1
ATOM 2422 C C . ARG A 1 297 ? 14.125 9.386 -9.572 1.00 89.31 297 ARG A C 1
ATOM 2424 O O . ARG A 1 297 ? 14.097 8.663 -10.558 1.00 89.31 297 ARG A O 1
ATOM 2431 N N . TYR A 1 298 ? 15.202 10.109 -9.255 1.00 89.56 298 TYR A N 1
ATOM 2432 C CA . TYR A 1 298 ? 16.437 10.113 -10.052 1.00 89.56 298 TYR A CA 1
ATOM 2433 C C . TYR A 1 298 ? 17.224 8.793 -9.995 1.00 89.56 298 TYR A C 1
ATOM 2435 O O . TYR A 1 298 ? 18.042 8.543 -10.875 1.00 89.56 298 TYR A O 1
ATOM 2443 N N . ALA A 1 299 ? 16.999 7.957 -8.976 1.00 91.94 299 ALA A N 1
ATOM 2444 C CA . ALA A 1 299 ? 17.618 6.638 -8.865 1.00 91.94 299 ALA A CA 1
ATOM 2445 C C . ALA A 1 299 ? 16.925 5.597 -9.762 1.00 91.94 299 ALA A C 1
ATOM 2447 O O . ALA A 1 299 ? 17.499 4.546 -10.039 1.00 91.94 299 ALA A O 1
ATOM 2448 N N . ILE A 1 300 ? 15.705 5.889 -10.229 1.00 93.50 300 ILE A N 1
ATOM 2449 C CA . ILE A 1 300 ? 14.982 5.048 -11.181 1.00 93.50 300 ILE A CA 1
ATOM 2450 C C . ILE A 1 300 ? 15.595 5.256 -12.578 1.00 93.50 300 ILE A C 1
ATOM 2452 O O . ILE A 1 300 ? 15.660 6.397 -13.044 1.00 93.50 300 ILE A O 1
ATOM 2456 N N . PRO A 1 301 ? 16.004 4.192 -13.290 1.00 92.81 301 PRO A N 1
ATOM 2457 C CA . PRO A 1 301 ? 16.532 4.288 -14.649 1.00 92.81 301 PRO A CA 1
ATOM 2458 C C . PRO A 1 301 ? 15.627 5.072 -15.614 1.00 92.81 301 PRO A C 1
ATOM 2460 O O . PRO A 1 301 ? 14.404 4.912 -15.614 1.00 92.81 301 PRO A O 1
ATOM 2463 N N . ALA A 1 302 ? 16.222 5.897 -16.481 1.00 90.56 302 ALA A N 1
ATOM 2464 C CA . ALA A 1 302 ? 15.485 6.791 -17.385 1.00 90.56 302 ALA A CA 1
ATOM 2465 C C . ALA A 1 302 ? 14.513 6.049 -18.321 1.00 90.56 302 ALA A C 1
ATOM 2467 O O . ALA A 1 302 ? 13.408 6.521 -18.586 1.00 90.56 302 ALA A O 1
ATOM 2468 N N . ASN A 1 303 ? 14.884 4.850 -18.777 1.00 88.00 303 ASN A N 1
ATOM 2469 C CA . ASN A 1 303 ? 14.016 3.990 -19.582 1.00 88.00 303 ASN A CA 1
ATOM 2470 C C . ASN A 1 303 ? 12.752 3.551 -18.821 1.00 88.00 303 ASN A C 1
ATOM 2472 O O . ASN A 1 303 ? 11.692 3.446 -19.431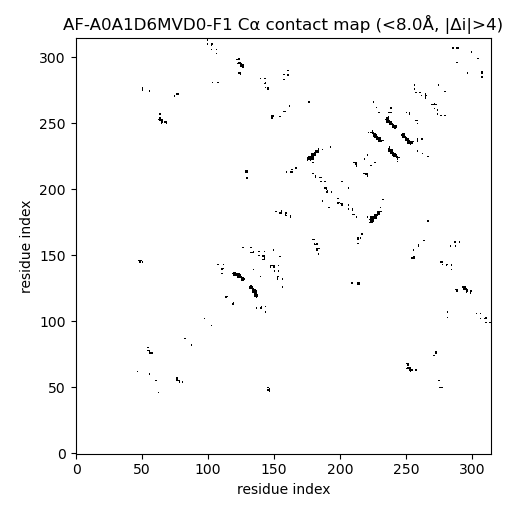 1.00 88.00 303 ASN A O 1
ATOM 2476 N N . ILE A 1 304 ? 12.835 3.325 -17.507 1.00 91.38 304 ILE A N 1
ATOM 2477 C CA . ILE A 1 304 ? 11.667 3.023 -16.668 1.00 91.38 304 ILE A CA 1
ATOM 2478 C C . ILE A 1 304 ? 10.818 4.272 -16.467 1.00 91.38 304 ILE A C 1
ATOM 2480 O O . ILE A 1 304 ? 9.604 4.208 -16.644 1.00 91.38 304 ILE A O 1
ATOM 2484 N N . GLN A 1 305 ? 11.439 5.412 -16.156 1.00 90.06 305 GLN A N 1
ATOM 2485 C CA . GLN A 1 305 ? 10.710 6.673 -16.002 1.00 90.06 305 GLN A CA 1
ATOM 2486 C C . GLN A 1 305 ? 9.895 7.003 -17.260 1.00 90.06 305 GLN A C 1
ATOM 2488 O O . GLN A 1 305 ? 8.715 7.335 -17.164 1.00 90.06 305 GLN A O 1
ATOM 2493 N N . GLN A 1 306 ? 10.487 6.823 -18.444 1.00 87.31 306 GLN A N 1
ATOM 2494 C CA . GLN A 1 306 ? 9.790 7.032 -19.709 1.00 87.31 306 GLN A CA 1
ATOM 2495 C C . GLN A 1 306 ? 8.623 6.054 -19.904 1.00 87.31 306 GLN A C 1
ATOM 2497 O O . GLN A 1 306 ? 7.566 6.446 -20.395 1.00 87.31 306 GLN A O 1
ATOM 2502 N N . ARG A 1 307 ? 8.774 4.786 -19.500 1.00 89.19 307 ARG A N 1
ATOM 2503 C CA . ARG A 1 307 ? 7.680 3.802 -19.557 1.00 89.19 307 ARG A CA 1
ATOM 2504 C C . ARG A 1 307 ? 6.517 4.194 -18.652 1.00 89.19 307 ARG A C 1
ATOM 2506 O O . ARG A 1 307 ? 5.380 4.113 -19.099 1.00 89.19 307 ARG A O 1
ATOM 2513 N N . LEU A 1 308 ? 6.787 4.665 -17.436 1.00 88.81 308 LEU A N 1
ATOM 2514 C CA . LEU A 1 308 ? 5.750 5.142 -16.512 1.00 88.81 308 LEU A CA 1
ATOM 2515 C C . LEU A 1 308 ? 4.982 6.334 -17.100 1.00 88.81 308 LEU A C 1
ATOM 2517 O O . LEU A 1 308 ? 3.754 6.352 -17.067 1.00 88.81 308 LEU A O 1
ATOM 2521 N N . ILE A 1 309 ? 5.688 7.277 -17.734 1.00 87.62 309 ILE A N 1
ATOM 2522 C CA . ILE A 1 309 ? 5.061 8.394 -18.458 1.00 87.62 309 ILE A CA 1
ATOM 2523 C C . ILE A 1 309 ? 4.158 7.863 -19.581 1.00 87.62 309 ILE A C 1
ATOM 2525 O O . ILE A 1 309 ? 2.994 8.256 -19.681 1.00 87.62 309 ILE A O 1
ATOM 2529 N N . ASN A 1 310 ? 4.644 6.917 -20.385 1.00 86.62 310 ASN A N 1
ATOM 2530 C CA . ASN A 1 310 ? 3.861 6.319 -21.469 1.00 86.62 310 ASN A CA 1
ATOM 2531 C C . ASN A 1 310 ? 2.624 5.552 -20.956 1.00 86.62 310 ASN A C 1
ATOM 2533 O O . ASN A 1 310 ? 1.599 5.537 -21.629 1.00 86.62 310 ASN A O 1
ATOM 2537 N N . ILE A 1 311 ? 2.702 4.925 -19.776 1.00 86.00 311 ILE A N 1
ATOM 2538 C CA . ILE A 1 311 ? 1.563 4.249 -19.130 1.00 86.00 311 ILE A CA 1
ATOM 2539 C C . ILE A 1 311 ? 0.528 5.276 -18.658 1.00 86.00 311 ILE A C 1
ATOM 2541 O O . ILE A 1 311 ? -0.666 5.067 -18.851 1.00 86.00 311 ILE A O 1
ATOM 2545 N N . SER A 1 312 ? 0.976 6.390 -18.071 1.00 82.50 312 SER A N 1
ATOM 2546 C CA . SER A 1 312 ? 0.087 7.450 -17.568 1.00 82.50 312 SER A CA 1
ATOM 2547 C C . SER A 1 312 ? -0.645 8.227 -18.668 1.00 82.50 312 SER A C 1
ATOM 2549 O O . SER A 1 312 ? -1.734 8.735 -18.433 1.00 82.50 312 SER A O 1
ATOM 2551 N N . THR A 1 313 ? -0.055 8.310 -19.864 1.00 80.56 313 THR A N 1
ATOM 2552 C CA . THR A 1 313 ? -0.579 9.084 -21.005 1.00 80.56 313 THR A CA 1
ATOM 2553 C C . THR A 1 313 ? -1.441 8.262 -21.961 1.00 80.56 313 THR A C 1
ATOM 2555 O O . THR A 1 313 ? -2.109 8.842 -22.813 1.00 80.56 313 THR A O 1
ATOM 2558 N N . LYS A 1 314 ? -1.44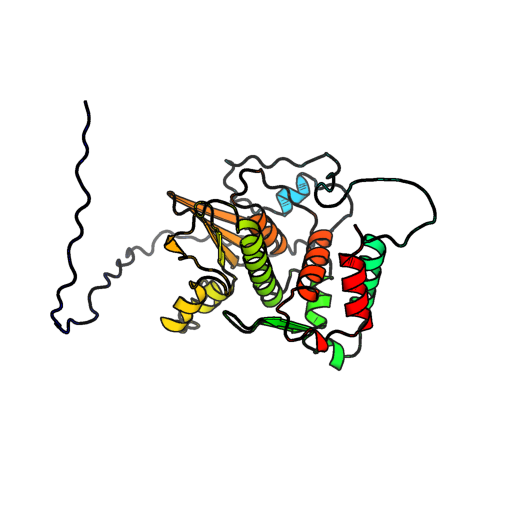6 6.929 -21.836 1.00 76.38 314 LYS A N 1
ATOM 2559 C CA . LYS A 1 314 ? -2.397 6.067 -22.543 1.00 76.38 314 LYS A CA 1
ATOM 2560 C C . LYS A 1 314 ? -3.659 5.888 -21.709 1.00 76.38 314 LYS A C 1
ATOM 2562 O O . LYS A 1 314 ? -3.583 5.399 -20.575 1.00 76.38 314 LYS A O 1
ATOM 2567 N N . GLU A 1 315 ? -4.790 6.273 -22.292 1.00 54.09 315 GLU A N 1
ATOM 2568 C CA . GLU A 1 315 ? -6.126 5.927 -21.794 1.00 54.09 315 GLU A CA 1
ATOM 2569 C C . GLU A 1 315 ? -6.303 4.405 -21.822 1.00 54.09 315 GLU A C 1
ATOM 2571 O O . GLU A 1 315 ? -6.139 3.800 -22.908 1.00 54.09 315 GLU A O 1
#

Solvent-accessible surface area (backbone atoms only — not comparable to full-atom values): 20313 Å² total; per-residue (Å²): 138,83,92,84,83,79,89,81,89,82,76,94,75,90,79,91,73,98,72,78,98,72,84,72,83,75,79,77,75,84,92,64,98,82,82,77,81,75,78,80,75,83,84,88,75,85,76,72,58,80,82,66,94,67,82,76,48,74,67,54,51,60,67,38,43,50,94,82,61,74,86,85,66,87,79,70,79,68,84,62,79,78,74,53,87,88,70,74,83,79,94,78,91,79,75,95,65,87,46,58,66,57,53,50,50,54,50,52,52,52,57,62,66,65,74,56,68,69,60,34,65,37,53,44,32,39,48,67,72,88,50,75,44,78,39,25,45,50,52,54,39,43,46,70,36,80,76,50,70,62,52,70,67,58,48,34,51,49,44,52,53,48,49,56,50,53,54,66,72,44,77,82,57,76,73,75,71,38,68,40,73,42,46,51,60,56,49,64,48,68,35,66,95,57,60,75,94,80,52,67,84,62,50,73,67,63,53,46,58,62,60,52,60,59,88,98,58,90,65,53,62,89,64,26,36,34,39,39,40,47,44,79,56,94,83,28,25,34,35,38,35,40,36,74,90,76,51,77,49,74,47,50,27,57,43,60,69,58,47,54,52,49,63,72,46,54,91,69,87,59,79,77,80,87,77,63,64,69,62,52,35,51,52,49,50,51,51,60,75,61,47,85,84,36,81,24,54,84,66,43,57,68,73,56,55,52,48,53,52,56,46,73,72,48,122